Protein AF-A0A8J5CHA1-F1 (afdb_monomer_lite)

Radius of gyration: 19.69 Å; chains: 1; bounding box: 50×51×49 Å

Organism: Chionoecetes opilio (NCBI:txid41210)

Secondary structure (DSSP, 8-state):
-HHHHHHHT-S--EEEE--GGG-EEEEHHHHHHHHHHHHHHHHHHHHHHH-BTTBPPPTT--HHHHHHHHTT-TTHHHHHHHHTT--SS--HHHHHHHHHHHHHHH-TT-----HHHHHHHHHHSTT--GGGSPPPHHHHHHHHHHHIIIIIIIITTTTSSS--PPPGGGGT---SSS----HHHHHTTTTSS--S---SHHHHHHHHHHHHHHHHHHHHHHHHHHH---TTSHHHHHHHHHHHHHHHTT-

Structure (mmCIF, N/CA/C/O backbone):
data_AF-A0A8J5CHA1-F1
#
_entry.id   AF-A0A8J5CHA1-F1
#
loop_
_atom_site.group_PDB
_atom_site.id
_atom_site.type_symbol
_atom_site.label_atom_id
_atom_site.label_alt_id
_atom_site.label_comp_id
_atom_site.label_asym_id
_atom_site.label_entity_id
_atom_site.label_seq_id
_atom_site.pdbx_PDB_ins_code
_atom_site.Cartn_x
_atom_site.Cartn_y
_atom_site.Cartn_z
_atom_site.occupancy
_atom_site.B_iso_or_equiv
_atom_site.auth_seq_id
_atom_site.auth_comp_id
_atom_site.auth_asym_id
_atom_site.auth_atom_id
_atom_site.pdbx_PDB_model_num
ATOM 1 N N . MET A 1 1 ? 10.593 -8.222 -7.071 1.00 45.69 1 MET A N 1
ATOM 2 C CA . MET A 1 1 ? 12.051 -8.513 -7.177 1.00 45.69 1 MET A CA 1
ATOM 3 C C . MET A 1 1 ? 12.436 -9.802 -7.918 1.00 45.69 1 MET A C 1
ATOM 5 O O . MET A 1 1 ? 13.246 -9.685 -8.826 1.00 45.69 1 MET A O 1
ATOM 9 N N . LYS A 1 2 ? 11.861 -10.994 -7.657 1.00 36.72 2 LYS A N 1
ATOM 10 C CA . LYS A 1 2 ? 12.134 -12.208 -8.482 1.00 36.72 2 LYS A CA 1
ATOM 11 C C . LYS A 1 2 ? 11.896 -12.007 -9.988 1.00 36.72 2 LYS A C 1
ATOM 13 O O . LYS A 1 2 ? 12.635 -12.521 -10.822 1.00 36.72 2 LYS A O 1
ATOM 18 N N . ILE A 1 3 ? 10.885 -11.212 -10.339 1.00 50.38 3 ILE A N 1
ATOM 19 C CA . ILE A 1 3 ? 10.589 -10.836 -11.729 1.00 50.38 3 ILE A CA 1
ATOM 20 C C . ILE A 1 3 ? 11.705 -9.960 -12.318 1.00 50.38 3 ILE A C 1
ATOM 22 O O . ILE A 1 3 ? 12.073 -10.148 -13.473 1.00 50.38 3 ILE A O 1
ATOM 26 N N . ALA A 1 4 ? 12.278 -9.046 -11.528 1.00 48.34 4 ALA A N 1
ATOM 27 C CA . ALA A 1 4 ? 13.373 -8.182 -11.963 1.00 48.34 4 ALA A CA 1
ATOM 28 C C . ALA A 1 4 ? 14.674 -8.980 -12.138 1.00 48.34 4 ALA A C 1
ATOM 30 O O . ALA A 1 4 ? 15.281 -8.905 -13.200 1.00 48.34 4 ALA A O 1
ATOM 31 N N . THR A 1 5 ? 15.053 -9.830 -11.176 1.00 51.03 5 THR A N 1
ATOM 32 C CA . THR A 1 5 ? 16.250 -10.685 -11.295 1.00 51.03 5 THR A CA 1
ATOM 33 C C . THR A 1 5 ? 16.139 -11.691 -12.442 1.00 51.03 5 THR A C 1
ATOM 35 O O . THR A 1 5 ? 17.106 -11.888 -13.171 1.00 51.03 5 THR A O 1
ATOM 38 N N . THR A 1 6 ? 14.952 -12.254 -12.691 1.00 57.78 6 THR A N 1
ATOM 39 C CA . THR A 1 6 ? 14.722 -13.162 -13.832 1.00 57.78 6 THR A CA 1
ATOM 40 C C . THR A 1 6 ? 14.775 -12.428 -15.174 1.00 57.78 6 THR A C 1
ATOM 42 O O . THR A 1 6 ? 15.403 -12.915 -16.113 1.00 57.78 6 THR A O 1
ATOM 45 N N . LYS A 1 7 ? 14.161 -11.239 -15.279 1.00 62.31 7 LYS A N 1
ATOM 46 C CA . LYS A 1 7 ? 14.204 -10.419 -16.504 1.00 62.31 7 LYS A CA 1
ATOM 47 C C . LYS A 1 7 ? 15.612 -9.901 -16.805 1.00 62.31 7 LYS A C 1
ATOM 49 O O . LYS A 1 7 ? 16.004 -9.874 -17.968 1.00 62.31 7 LYS A O 1
ATOM 54 N N . LEU A 1 8 ? 16.372 -9.540 -15.772 1.00 65.81 8 LEU A N 1
ATOM 55 C CA . LEU A 1 8 ? 17.734 -9.012 -15.885 1.00 65.81 8 LEU A CA 1
ATOM 56 C C . LEU A 1 8 ? 18.817 -10.108 -15.892 1.00 65.81 8 LEU A C 1
ATOM 58 O O . LEU A 1 8 ? 19.982 -9.801 -16.122 1.00 65.81 8 LEU A O 1
ATOM 62 N N . LYS A 1 9 ? 18.446 -11.383 -15.686 1.00 71.38 9 LYS A N 1
ATOM 63 C CA . LYS A 1 9 ? 19.355 -12.545 -15.585 1.00 71.38 9 LYS A CA 1
ATOM 64 C C . LYS A 1 9 ? 20.420 -12.403 -14.486 1.00 71.38 9 LYS A C 1
ATOM 66 O O . LYS A 1 9 ? 21.570 -12.792 -14.675 1.00 71.38 9 LYS A O 1
ATOM 71 N N . ILE A 1 10 ? 20.030 -11.863 -13.336 1.00 75.31 10 ILE A N 1
ATOM 72 C CA . ILE A 1 10 ? 20.913 -11.638 -12.185 1.00 75.31 10 ILE A CA 1
ATOM 73 C C . ILE A 1 10 ? 20.638 -12.716 -11.128 1.00 75.31 10 ILE A C 1
ATOM 75 O O . ILE A 1 10 ? 19.478 -13.004 -10.838 1.00 75.31 10 ILE A O 1
ATOM 79 N N . GLN A 1 11 ? 21.690 -13.319 -10.564 1.00 80.69 11 GLN A N 1
ATOM 80 C CA . GLN A 1 11 ? 21.569 -14.358 -9.526 1.00 80.69 11 GLN A CA 1
ATOM 81 C C . GLN A 1 11 ? 21.376 -13.760 -8.128 1.00 80.69 11 GLN A C 1
ATOM 83 O O . GLN A 1 11 ? 20.519 -14.220 -7.378 1.00 80.69 11 GLN A O 1
ATOM 88 N N . GLU A 1 12 ? 22.113 -12.694 -7.816 1.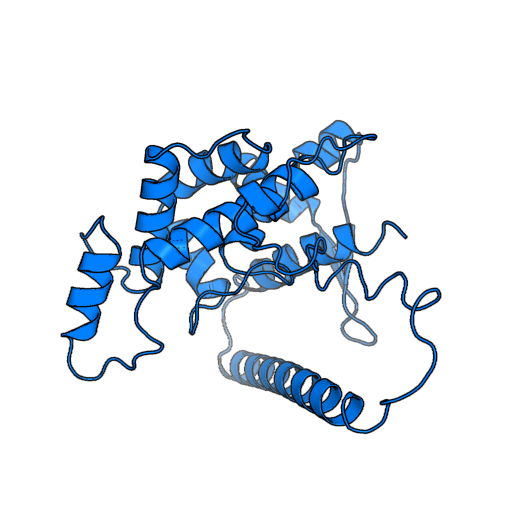00 86.00 12 GLU A N 1
ATOM 89 C CA . GLU A 1 12 ? 22.081 -12.022 -6.520 1.00 86.00 12 GLU A CA 1
ATOM 90 C C . GLU A 1 12 ? 21.942 -10.513 -6.705 1.00 86.00 12 GLU A C 1
ATOM 92 O O . GLU A 1 12 ? 22.610 -9.908 -7.543 1.00 86.00 12 GLU A O 1
ATOM 97 N N . LEU A 1 13 ? 21.071 -9.902 -5.907 1.00 83.94 13 LEU A N 1
ATOM 98 C CA . LEU A 1 13 ? 20.894 -8.456 -5.850 1.00 83.94 13 LEU A CA 1
ATOM 99 C C . LEU A 1 13 ? 21.185 -7.986 -4.430 1.00 83.94 13 LEU A C 1
ATOM 101 O O . LEU A 1 13 ? 20.508 -8.415 -3.490 1.00 83.94 13 LEU A O 1
ATOM 105 N N . TRP A 1 14 ? 22.177 -7.113 -4.307 1.00 86.94 14 TRP A N 1
ATOM 106 C CA . TRP A 1 14 ? 22.621 -6.518 -3.055 1.00 86.94 14 TRP A CA 1
ATOM 107 C C . TRP A 1 14 ? 22.410 -5.007 -3.120 1.00 86.94 14 TRP A C 1
ATOM 109 O O . TRP A 1 14 ? 22.770 -4.379 -4.115 1.00 86.94 14 TRP A O 1
ATOM 119 N N . VAL A 1 15 ? 21.832 -4.430 -2.071 1.00 85.56 15 VAL A N 1
ATOM 120 C CA . VAL A 1 15 ? 21.586 -2.986 -1.967 1.00 85.56 15 VAL A CA 1
ATOM 121 C C . VAL A 1 15 ? 22.458 -2.425 -0.855 1.00 85.56 15 VAL A C 1
ATOM 123 O O . VA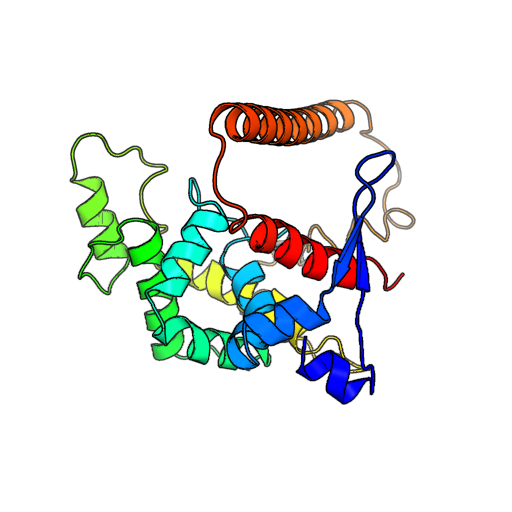L A 1 15 ? 22.404 -2.908 0.272 1.00 85.56 15 VAL A O 1
ATOM 126 N N . ALA A 1 16 ? 23.295 -1.446 -1.185 1.00 88.94 16 ALA A N 1
ATOM 127 C CA . ALA A 1 16 ? 24.083 -0.707 -0.205 1.00 88.94 16 ALA A CA 1
ATOM 128 C C . ALA A 1 16 ? 23.191 0.323 0.498 1.00 88.94 16 ALA A C 1
ATOM 130 O O . ALA A 1 16 ? 22.546 1.116 -0.186 1.00 88.94 16 ALA A O 1
ATOM 131 N N . PHE A 1 17 ? 23.174 0.314 1.829 1.00 84.88 17 PHE A N 1
ATOM 132 C CA . PHE A 1 17 ? 22.294 1.145 2.650 1.00 84.88 17 PHE A CA 1
ATOM 133 C C . PHE A 1 17 ? 23.010 1.672 3.896 1.00 84.88 17 PHE A C 1
ATOM 135 O O . PHE A 1 17 ? 23.888 0.994 4.431 1.00 84.88 17 PHE A O 1
ATOM 142 N N . GLY A 1 18 ? 22.590 2.844 4.376 1.00 86.25 18 GLY A N 1
ATOM 143 C CA . GLY A 1 18 ? 23.195 3.540 5.510 1.00 86.25 18 GLY A CA 1
ATOM 144 C C . GLY A 1 18 ? 24.485 4.277 5.142 1.00 86.25 18 GLY A C 1
ATOM 145 O O . GLY A 1 18 ? 24.995 4.170 4.024 1.00 86.25 18 GLY A O 1
ATOM 146 N N . THR A 1 19 ? 25.028 5.019 6.101 1.00 88.38 19 THR A N 1
ATOM 147 C CA . THR A 1 19 ? 26.275 5.785 5.969 1.00 88.38 19 THR A CA 1
ATOM 148 C C . THR A 1 19 ? 27.198 5.513 7.163 1.00 88.38 19 THR A C 1
ATOM 150 O O . THR A 1 19 ? 26.796 4.923 8.169 1.00 88.38 19 THR A O 1
ATOM 153 N N . GLY A 1 20 ? 28.480 5.874 7.038 1.00 91.94 20 GLY A N 1
ATOM 154 C CA . GLY A 1 20 ? 29.445 5.780 8.137 1.00 91.94 20 GLY A CA 1
ATOM 155 C C . GLY A 1 20 ? 29.541 4.382 8.762 1.00 91.94 20 GLY A C 1
ATOM 156 O O . GLY A 1 20 ? 29.822 3.401 8.072 1.00 91.94 20 GLY A O 1
ATOM 157 N N . GLN A 1 21 ? 29.325 4.301 10.078 1.00 88.50 21 GLN A N 1
ATOM 158 C CA . GLN A 1 21 ? 29.392 3.045 10.838 1.00 88.50 21 GLN A CA 1
ATOM 159 C C . GLN A 1 21 ? 28.161 2.143 10.650 1.00 88.50 21 GLN A C 1
ATOM 161 O O . GLN A 1 21 ? 28.248 0.944 10.906 1.00 88.50 21 GLN A O 1
ATOM 166 N N . HIS A 1 22 ? 27.048 2.689 10.153 1.00 87.31 22 HIS A N 1
ATOM 167 C CA . HIS A 1 22 ? 25.793 1.961 9.939 1.00 87.31 22 HIS A CA 1
ATOM 168 C C . HIS A 1 22 ? 25.650 1.440 8.498 1.00 87.31 22 HIS A C 1
ATOM 170 O O . HIS A 1 22 ? 24.641 0.820 8.152 1.00 87.31 22 HIS A O 1
ATOM 176 N N . PHE A 1 23 ? 26.670 1.644 7.653 1.00 90.81 23 PHE A N 1
ATOM 177 C CA . PHE A 1 23 ? 26.695 1.137 6.285 1.00 90.81 23 PHE A CA 1
ATOM 178 C C . PHE A 1 23 ? 26.627 -0.397 6.249 1.00 90.81 23 PHE A C 1
ATOM 180 O O . PHE A 1 23 ? 27.466 -1.099 6.822 1.00 90.81 23 PHE A O 1
ATOM 187 N N . ARG A 1 24 ? 25.654 -0.936 5.512 1.00 91.06 24 ARG A N 1
ATOM 188 C CA . ARG A 1 24 ? 25.434 -2.377 5.350 1.00 91.06 24 ARG A CA 1
ATOM 189 C C . ARG A 1 24 ? 24.923 -2.727 3.956 1.00 91.06 24 ARG A C 1
ATOM 191 O O . ARG A 1 24 ? 24.285 -1.922 3.284 1.00 91.06 24 ARG A O 1
ATOM 198 N N . TYR A 1 25 ? 25.164 -3.969 3.541 1.00 89.75 25 TYR A N 1
ATOM 199 C CA . TYR A 1 25 ? 24.562 -4.536 2.335 1.00 89.75 25 TYR A CA 1
ATOM 200 C C . TYR A 1 25 ? 23.332 -5.365 2.689 1.00 89.75 25 TYR A C 1
ATOM 202 O O . TYR A 1 25 ? 23.384 -6.246 3.546 1.00 89.75 25 TYR A O 1
ATOM 210 N N . ILE A 1 26 ? 22.237 -5.110 1.984 1.00 88.38 26 ILE A N 1
ATOM 211 C CA . ILE A 1 26 ? 20.976 -5.829 2.119 1.00 88.38 26 ILE A CA 1
ATOM 212 C C . ILE A 1 26 ? 20.841 -6.831 0.963 1.00 88.38 26 ILE A C 1
ATOM 214 O O . ILE A 1 26 ? 20.844 -6.413 -0.202 1.00 88.38 26 ILE A O 1
ATOM 218 N N . PRO A 1 27 ? 20.666 -8.136 1.241 1.00 89.19 27 PRO A N 1
ATOM 219 C CA . PRO A 1 27 ? 20.424 -9.152 0.221 1.00 89.19 27 PRO A CA 1
ATOM 220 C C . PRO A 1 27 ? 18.967 -9.106 -0.256 1.00 89.19 27 PRO A C 1
ATOM 222 O O . PRO A 1 27 ? 18.113 -9.898 0.142 1.00 89.19 27 PRO A O 1
ATOM 225 N N . ALA A 1 28 ? 18.661 -8.184 -1.163 1.00 85.19 28 ALA A N 1
ATOM 226 C CA . ALA A 1 28 ? 17.312 -8.000 -1.693 1.00 85.19 28 ALA A CA 1
ATOM 227 C C . ALA A 1 28 ? 16.757 -9.278 -2.373 1.00 85.19 28 ALA A C 1
ATOM 229 O O . ALA A 1 28 ? 15.555 -9.554 -2.353 1.00 85.19 28 ALA A O 1
ATOM 230 N N . HIS A 1 29 ? 17.648 -10.105 -2.929 1.00 84.19 29 HIS A N 1
ATOM 231 C CA . HIS A 1 29 ? 17.323 -11.414 -3.499 1.00 84.19 29 HIS A CA 1
ATOM 232 C C . HIS A 1 29 ? 16.868 -12.451 -2.452 1.00 84.19 29 HIS A C 1
ATOM 234 O O . HIS A 1 29 ? 15.933 -13.203 -2.735 1.00 84.19 29 HIS A O 1
ATOM 240 N N . GLU A 1 30 ? 17.458 -12.472 -1.252 1.00 87.94 30 GLU A N 1
ATOM 241 C CA . GLU A 1 30 ? 17.028 -13.351 -0.153 1.00 87.94 30 GLU A CA 1
ATOM 242 C C . GLU A 1 30 ? 15.668 -12.919 0.395 1.00 87.94 30 GLU A C 1
ATOM 244 O O . GLU A 1 30 ? 14.776 -13.752 0.559 1.00 87.94 30 GLU A O 1
ATOM 249 N N . ILE A 1 31 ? 15.461 -11.611 0.573 1.00 86.56 31 ILE A N 1
ATOM 250 C CA . ILE A 1 31 ? 14.170 -11.051 1.000 1.00 86.56 31 ILE A CA 1
ATOM 251 C C . ILE A 1 31 ? 13.069 -11.442 0.006 1.00 86.56 31 ILE A C 1
ATOM 253 O O . ILE A 1 31 ? 12.013 -11.948 0.387 1.00 86.56 31 ILE A O 1
ATOM 257 N N . ALA A 1 32 ? 13.330 -11.287 -1.293 1.00 85.06 32 ALA A N 1
ATOM 258 C CA . ALA A 1 32 ? 12.385 -11.682 -2.333 1.00 85.06 32 ALA A CA 1
ATOM 259 C C . ALA A 1 32 ? 12.136 -13.202 -2.380 1.00 85.06 32 ALA A C 1
ATOM 261 O O . ALA A 1 32 ? 11.064 -13.660 -2.792 1.00 85.06 32 ALA A O 1
ATOM 262 N N . ALA A 1 33 ? 13.130 -14.009 -2.003 1.00 86.94 33 ALA A N 1
ATOM 263 C CA . ALA A 1 33 ? 12.970 -15.451 -1.882 1.00 86.94 33 ALA A CA 1
ATOM 264 C C . ALA A 1 33 ? 12.072 -15.812 -0.697 1.00 86.94 33 ALA A C 1
ATOM 266 O O . ALA A 1 33 ? 11.145 -16.600 -0.893 1.00 86.94 33 ALA A O 1
ATOM 267 N N . PHE A 1 34 ? 12.300 -15.187 0.460 1.00 89.12 34 PHE A N 1
ATOM 268 C CA . PHE A 1 34 ? 11.526 -15.362 1.688 1.00 89.12 34 PHE A CA 1
ATOM 269 C C . PHE A 1 34 ? 10.057 -14.963 1.516 1.00 89.12 34 PHE A C 1
ATOM 271 O O . PHE A 1 34 ? 9.163 -15.728 1.862 1.00 89.12 34 PHE A O 1
ATOM 278 N N . LEU A 1 35 ? 9.793 -13.803 0.909 1.00 87.81 35 LEU A N 1
ATOM 279 C CA . LEU A 1 35 ? 8.426 -13.325 0.684 1.00 87.81 35 LEU A CA 1
ATOM 280 C C . LEU A 1 35 ? 7.643 -14.115 -0.365 1.00 87.81 35 LEU A C 1
ATOM 282 O O . LEU A 1 35 ? 6.415 -14.044 -0.412 1.00 87.81 35 LEU A O 1
ATOM 286 N N . GLY A 1 36 ? 8.344 -14.821 -1.247 1.00 90.19 36 GLY A N 1
ATOM 287 C CA . GLY A 1 36 ? 7.729 -15.460 -2.399 1.00 90.19 36 GLY A CA 1
ATOM 288 C C . GLY A 1 36 ? 7.385 -14.476 -3.529 1.00 90.19 36 GLY A C 1
ATOM 289 O O . GLY A 1 36 ? 7.528 -13.257 -3.389 1.00 90.19 36 GLY A O 1
ATOM 290 N N . PRO A 1 37 ? 6.991 -15.005 -4.700 1.00 88.44 37 PRO A N 1
ATOM 291 C CA . PRO A 1 37 ? 6.829 -14.219 -5.922 1.00 88.44 37 PRO A CA 1
ATOM 292 C C . PRO A 1 37 ? 5.722 -13.163 -5.817 1.00 88.44 37 PRO A C 1
ATOM 294 O O . PRO A 1 37 ? 5.969 -12.013 -6.175 1.00 88.44 37 PRO A O 1
ATOM 297 N N . ASP A 1 38 ? 4.561 -13.527 -5.272 1.00 92.62 38 ASP A N 1
ATOM 298 C CA . ASP A 1 38 ? 3.370 -12.674 -5.290 1.00 92.62 38 ASP A CA 1
ATOM 299 C C . ASP A 1 38 ? 3.519 -11.475 -4.353 1.00 92.62 38 ASP A C 1
ATOM 301 O O . ASP A 1 38 ? 3.393 -10.333 -4.790 1.00 92.62 38 ASP A O 1
ATOM 305 N N . LYS A 1 39 ? 3.905 -11.695 -3.087 1.00 91.12 39 LYS A N 1
ATOM 306 C CA . LYS A 1 39 ? 4.179 -10.582 -2.161 1.00 91.12 39 LYS A CA 1
ATOM 307 C C . LYS A 1 39 ? 5.328 -9.709 -2.659 1.00 91.12 39 LYS A C 1
ATOM 309 O O . LYS A 1 39 ? 5.213 -8.489 -2.641 1.00 91.12 39 LYS A O 1
ATOM 314 N N . SER A 1 40 ? 6.390 -10.310 -3.205 1.00 90.62 40 SER A N 1
ATOM 315 C CA . SER A 1 40 ? 7.505 -9.559 -3.807 1.00 90.62 40 SER A CA 1
ATOM 316 C C . SER A 1 40 ? 7.112 -8.707 -5.016 1.00 90.62 40 SER A C 1
ATOM 318 O O . SER A 1 40 ? 7.866 -7.802 -5.382 1.00 90.62 40 SER A O 1
ATOM 320 N N . GLN A 1 41 ? 6.027 -9.054 -5.709 1.00 89.00 41 GLN A N 1
ATOM 321 C CA . GLN A 1 41 ? 5.468 -8.270 -6.807 1.00 89.00 41 GLN A CA 1
ATOM 322 C C . GLN A 1 41 ? 4.483 -7.214 -6.292 1.00 89.00 41 GLN A C 1
ATOM 324 O O . GLN A 1 41 ? 4.471 -6.107 -6.813 1.00 89.00 41 GLN A O 1
ATOM 329 N N . ALA A 1 42 ? 3.697 -7.537 -5.267 1.00 93.94 42 ALA A N 1
ATOM 330 C CA . ALA A 1 42 ? 2.728 -6.634 -4.654 1.00 93.94 42 ALA A CA 1
ATOM 331 C C . ALA A 1 42 ? 3.370 -5.503 -3.834 1.00 93.94 42 ALA A C 1
ATOM 333 O O . ALA A 1 42 ? 2.740 -4.466 -3.658 1.00 93.94 42 ALA A O 1
ATOM 334 N N . LEU A 1 43 ? 4.601 -5.679 -3.338 1.00 92.19 43 LEU A N 1
ATOM 335 C CA . LEU A 1 43 ? 5.283 -4.727 -2.450 1.00 92.19 43 LEU A CA 1
ATOM 336 C C . LEU A 1 43 ? 5.276 -3.258 -2.924 1.00 92.19 43 LEU A C 1
ATOM 338 O O . LEU A 1 43 ? 4.914 -2.407 -2.116 1.00 92.19 43 LEU A O 1
ATOM 342 N N . PRO A 1 44 ? 5.614 -2.917 -4.185 1.00 90.94 44 PRO A N 1
ATOM 343 C CA . PRO A 1 44 ? 5.563 -1.526 -4.642 1.00 90.94 44 PRO A CA 1
ATOM 344 C C . PRO A 1 44 ? 4.144 -0.950 -4.588 1.00 90.94 44 PRO A C 1
ATOM 346 O O . PRO A 1 44 ? 3.938 0.173 -4.142 1.00 90.94 44 PRO A O 1
ATOM 349 N N . MET A 1 45 ? 3.142 -1.745 -4.973 1.00 95.12 45 MET A N 1
ATOM 350 C CA . MET A 1 45 ? 1.739 -1.339 -4.899 1.00 95.12 45 MET A CA 1
ATOM 351 C C . MET A 1 45 ? 1.276 -1.173 -3.442 1.00 95.12 45 MET A C 1
ATOM 353 O O . MET A 1 45 ? 0.579 -0.216 -3.117 1.00 95.12 45 MET A O 1
ATOM 357 N N . PHE A 1 46 ? 1.704 -2.066 -2.546 1.00 95.88 46 PHE A N 1
ATOM 358 C CA . PHE A 1 46 ? 1.464 -1.959 -1.105 1.00 95.88 46 PHE A CA 1
ATOM 359 C C . PHE A 1 46 ? 2.075 -0.682 -0.518 1.00 95.88 46 PHE A C 1
ATOM 361 O O . PHE A 1 46 ? 1.415 0.026 0.244 1.00 95.88 46 PHE A O 1
ATOM 368 N N . HIS A 1 47 ? 3.319 -0.371 -0.891 1.00 93.19 47 HIS A N 1
ATOM 369 C CA . HIS A 1 47 ? 4.007 0.836 -0.451 1.00 93.19 47 HIS A CA 1
ATOM 370 C C . HIS A 1 47 ? 3.266 2.093 -0.913 1.00 93.19 47 HIS A C 1
ATOM 372 O O . HIS A 1 47 ? 2.931 2.925 -0.076 1.00 93.19 47 HIS A O 1
ATOM 378 N N . ALA A 1 48 ? 2.916 2.184 -2.200 1.00 94.12 48 ALA A N 1
ATOM 379 C CA . ALA A 1 48 ? 2.148 3.310 -2.727 1.00 94.12 48 ALA A CA 1
ATOM 380 C C . ALA A 1 48 ? 0.781 3.457 -2.040 1.00 94.12 48 ALA A C 1
ATOM 382 O O . ALA A 1 48 ? 0.330 4.566 -1.786 1.00 94.12 48 ALA A O 1
ATOM 383 N N . TYR A 1 49 ? 0.111 2.347 -1.720 1.00 96.69 49 TYR A N 1
ATOM 384 C CA . TYR A 1 49 ? -1.212 2.385 -1.099 1.00 96.69 49 TYR A CA 1
ATOM 385 C C . TYR A 1 49 ? -1.196 2.810 0.372 1.00 96.69 49 TYR A C 1
ATOM 387 O O . TYR A 1 49 ? -2.070 3.558 0.811 1.00 96.69 49 TYR A O 1
ATOM 395 N N . THR A 1 50 ? -0.212 2.329 1.133 1.00 95.19 50 THR A N 1
ATOM 396 C CA . THR A 1 50 ? -0.081 2.608 2.574 1.00 95.19 50 THR A CA 1
ATOM 397 C C . THR A 1 50 ? 0.591 3.944 2.877 1.00 95.19 50 THR A C 1
ATOM 399 O O . THR A 1 50 ? 0.481 4.431 4.001 1.00 95.19 50 THR A O 1
ATOM 402 N N . GLY A 1 51 ? 1.251 4.535 1.882 1.00 89.06 51 GLY A N 1
ATOM 403 C CA . GLY A 1 51 ? 1.842 5.863 1.934 1.00 89.06 51 GLY A CA 1
ATOM 404 C C . GLY A 1 51 ? 3.251 5.884 1.343 1.00 89.06 51 GLY A C 1
ATOM 405 O O . GLY A 1 51 ? 4.098 5.056 1.707 1.00 89.06 51 GLY A O 1
ATOM 406 N N . CYS A 1 52 ? 3.495 6.849 0.465 1.00 87.06 52 CYS A N 1
ATOM 407 C CA . CYS A 1 52 ? 4.792 7.217 -0.106 1.00 87.06 52 CYS A CA 1
ATOM 408 C C . CYS A 1 52 ? 4.790 8.719 -0.432 1.00 87.06 52 CYS A C 1
ATOM 410 O O . CYS A 1 52 ? 3.770 9.382 -0.275 1.00 87.06 52 CYS A O 1
ATOM 412 N N . ASP A 1 53 ? 5.875 9.248 -0.981 1.00 84.56 53 ASP A N 1
ATOM 413 C CA . ASP A 1 53 ? 6.048 10.693 -1.217 1.00 84.56 53 ASP A CA 1
ATOM 414 C C . ASP A 1 53 ? 4.954 11.311 -2.109 1.00 84.56 53 ASP A C 1
ATOM 416 O O . ASP A 1 53 ? 4.685 12.507 -2.075 1.00 84.56 53 ASP A O 1
ATOM 420 N N . THR A 1 54 ? 4.287 10.491 -2.929 1.00 81.19 54 THR A N 1
ATOM 421 C CA . THR A 1 54 ? 3.218 10.938 -3.843 1.00 81.19 54 THR A CA 1
ATOM 422 C C . THR A 1 54 ? 1.808 10.572 -3.380 1.00 81.19 54 THR A C 1
ATOM 424 O O . THR A 1 54 ? 0.823 11.006 -3.987 1.00 81.19 54 THR A O 1
ATOM 427 N N . VAL A 1 55 ? 1.680 9.769 -2.322 1.00 87.94 55 VAL A N 1
ATOM 428 C CA . VAL A 1 55 ? 0.402 9.266 -1.811 1.00 87.94 55 VAL A CA 1
ATOM 429 C C . VAL A 1 55 ? 0.411 9.340 -0.294 1.00 87.94 55 VAL A C 1
ATOM 431 O O . VAL A 1 55 ? 1.202 8.668 0.354 1.00 87.94 55 VAL A O 1
ATOM 434 N N . SER A 1 56 ? -0.518 10.106 0.275 1.00 87.56 56 SER A N 1
ATOM 435 C CA . SER A 1 56 ? -0.631 10.286 1.724 1.00 87.56 56 SER A CA 1
ATOM 436 C C . SER A 1 56 ? -0.640 8.962 2.493 1.00 87.56 56 SER A C 1
ATOM 438 O O . SER A 1 56 ? -1.265 7.983 2.072 1.00 87.56 56 SER A O 1
ATOM 440 N N . SER A 1 57 ? 0.009 8.961 3.653 1.00 90.50 57 SER A N 1
ATOM 441 C CA . SER A 1 57 ? -0.072 7.873 4.620 1.00 90.50 57 SER A CA 1
ATOM 442 C C . SER A 1 57 ? -1.444 7.829 5.302 1.00 90.50 57 SER A C 1
ATOM 444 O O . SER A 1 57 ? -2.194 8.810 5.352 1.00 90.50 57 SER A O 1
ATOM 446 N N . PHE A 1 58 ? -1.803 6.661 5.838 1.00 92.56 58 PHE A N 1
ATOM 447 C CA . PHE A 1 58 ? -2.963 6.549 6.719 1.00 92.56 58 PHE A CA 1
ATOM 448 C C . PHE A 1 58 ? -2.603 7.104 8.100 1.00 92.56 58 PHE A C 1
ATOM 450 O O . PHE A 1 58 ? -1.732 6.567 8.781 1.00 92.56 58 PHE A O 1
ATOM 457 N N . ASN A 1 59 ? -3.297 8.160 8.530 1.00 89.12 59 ASN A N 1
ATOM 458 C CA . ASN A 1 59 ? -2.985 8.840 9.787 1.00 89.12 59 ASN A CA 1
ATOM 459 C C . ASN A 1 59 ? -2.977 7.868 10.984 1.00 89.12 59 ASN A C 1
ATOM 461 O O . ASN A 1 59 ? -3.901 7.057 11.119 1.00 89.12 59 ASN A O 1
ATOM 465 N N . THR A 1 60 ? -1.968 7.963 11.857 1.00 88.81 60 THR A N 1
ATOM 466 C CA . THR A 1 60 ? -1.699 7.072 13.012 1.00 88.81 60 THR A CA 1
ATOM 467 C C . THR A 1 60 ? -1.442 5.595 12.666 1.00 88.81 60 THR A C 1
ATOM 469 O O . THR A 1 60 ? -1.481 4.727 13.544 1.00 88.81 60 THR A O 1
ATOM 472 N N . ARG A 1 61 ? -1.221 5.261 11.386 1.00 91.12 61 ARG A N 1
ATOM 473 C CA . ARG A 1 61 ? -1.006 3.886 10.906 1.00 91.12 61 ARG A CA 1
ATOM 474 C C . ARG A 1 61 ? 0.315 3.777 10.148 1.00 91.12 61 ARG A C 1
ATOM 476 O O . ARG A 1 61 ? 0.371 3.973 8.939 1.00 91.12 61 ARG A O 1
ATOM 483 N N . GLY A 1 62 ? 1.361 3.376 10.866 1.00 88.06 62 GLY A N 1
ATOM 484 C CA . GLY A 1 62 ? 2.672 3.098 10.279 1.00 88.06 62 GLY A CA 1
ATOM 485 C C . GLY A 1 62 ? 2.713 1.832 9.411 1.00 88.06 62 GLY A C 1
ATOM 486 O O . GLY A 1 62 ? 1.829 0.963 9.469 1.00 88.06 62 GLY A O 1
ATOM 487 N N . LYS A 1 63 ? 3.794 1.685 8.633 1.00 89.31 63 LYS A N 1
ATOM 488 C CA . LYS A 1 63 ? 3.987 0.562 7.695 1.00 89.31 63 LYS A CA 1
ATOM 489 C C . LYS A 1 63 ? 4.020 -0.794 8.404 1.00 89.31 63 LYS A C 1
ATOM 491 O O . LYS A 1 63 ? 3.462 -1.756 7.881 1.00 89.31 63 LYS A O 1
ATOM 496 N N . LYS A 1 64 ? 4.576 -0.857 9.619 1.00 89.19 64 LYS A N 1
ATOM 497 C CA . LYS A 1 64 ? 4.565 -2.048 10.489 1.00 89.19 64 LYS A CA 1
ATOM 498 C C . LYS A 1 64 ? 3.147 -2.549 10.765 1.00 89.19 64 LYS A C 1
ATOM 500 O O . LYS A 1 64 ? 2.820 -3.694 10.459 1.00 89.19 64 LYS A O 1
ATOM 505 N N . THR A 1 65 ? 2.258 -1.657 11.205 1.00 91.50 65 THR A N 1
ATOM 506 C CA . THR A 1 65 ? 0.837 -1.981 11.432 1.00 91.50 65 THR A CA 1
ATOM 507 C C . THR A 1 65 ? 0.145 -2.437 10.142 1.00 91.50 65 THR A C 1
ATOM 509 O O . THR A 1 65 ? -0.630 -3.401 10.141 1.00 91.50 65 THR A O 1
ATOM 512 N N . ALA A 1 66 ? 0.438 -1.778 9.019 1.00 95.19 66 ALA A N 1
ATOM 513 C CA . ALA A 1 66 ? -0.108 -2.153 7.719 1.00 95.19 66 ALA A CA 1
ATOM 514 C C . ALA A 1 66 ? 0.363 -3.542 7.265 1.00 95.19 66 ALA A C 1
ATOM 516 O O . ALA A 1 66 ? -0.434 -4.338 6.764 1.00 95.19 66 ALA A O 1
ATOM 517 N N . TRP A 1 67 ? 1.634 -3.869 7.487 1.00 94.69 67 TRP A N 1
ATOM 518 C CA . TRP A 1 67 ? 2.193 -5.181 7.179 1.00 94.69 67 TRP A CA 1
ATOM 519 C C . TRP A 1 67 ? 1.598 -6.281 8.050 1.00 94.69 67 TRP A C 1
ATOM 521 O O . TRP A 1 67 ? 1.204 -7.333 7.543 1.00 94.69 67 TRP A O 1
ATOM 531 N N . ASP A 1 68 ? 1.463 -6.031 9.350 1.00 94.19 68 ASP A N 1
ATOM 532 C CA . ASP A 1 68 ? 0.818 -6.957 10.278 1.00 94.19 68 ASP A CA 1
ATOM 533 C C . ASP A 1 68 ? -0.635 -7.237 9.915 1.00 94.19 68 ASP A C 1
ATOM 535 O O . ASP A 1 68 ? -1.116 -8.356 10.120 1.00 94.19 68 ASP A O 1
ATOM 539 N N . THR A 1 69 ? -1.321 -6.240 9.358 1.00 95.94 69 THR A N 1
ATOM 540 C CA . THR A 1 69 ? -2.674 -6.380 8.816 1.00 95.94 69 THR A CA 1
ATOM 541 C C . THR A 1 69 ? -2.660 -7.220 7.539 1.00 95.94 69 THR A C 1
ATOM 543 O O . THR A 1 69 ? -3.439 -8.163 7.418 1.00 95.94 69 THR A O 1
ATOM 546 N N . TRP A 1 70 ? -1.728 -6.961 6.616 1.00 96.25 70 TRP A N 1
ATOM 547 C CA . TRP A 1 70 ? -1.591 -7.743 5.382 1.00 96.25 70 TRP A CA 1
ATOM 548 C C . TRP A 1 70 ? -1.251 -9.215 5.660 1.00 96.25 70 TRP A C 1
ATOM 550 O O . TRP A 1 70 ? -1.778 -10.101 4.994 1.00 96.25 70 TRP A O 1
ATOM 560 N N . LYS A 1 71 ? -0.441 -9.516 6.685 1.00 93.75 71 LYS A N 1
ATOM 561 C CA . LYS A 1 71 ? -0.123 -10.900 7.094 1.00 93.75 71 LYS A CA 1
ATOM 562 C C . LYS A 1 71 ? -1.350 -11.743 7.460 1.00 93.75 71 LYS A C 1
ATOM 564 O O . LYS A 1 71 ? -1.245 -12.961 7.414 1.00 93.75 71 LYS A O 1
ATOM 569 N N . VAL A 1 72 ? -2.468 -11.125 7.847 1.00 95.25 72 VAL A N 1
ATOM 570 C CA . VAL A 1 72 ? -3.701 -11.836 8.235 1.00 95.25 72 VAL A CA 1
ATOM 571 C C . VAL A 1 72 ? -4.869 -11.608 7.274 1.00 95.25 72 VAL A C 1
ATOM 573 O O . VAL A 1 72 ? -5.961 -12.115 7.518 1.00 95.25 72 VAL A O 1
ATOM 576 N N . PHE A 1 73 ? -4.661 -10.844 6.200 1.00 96.94 73 PHE A N 1
ATOM 577 C CA . PHE A 1 73 ? -5.672 -10.557 5.187 1.00 96.94 73 PHE A CA 1
ATOM 578 C C . PHE A 1 73 ? -5.138 -10.930 3.800 1.00 96.94 73 PHE A C 1
ATOM 580 O O . PHE A 1 73 ? -4.692 -10.087 3.020 1.00 96.94 73 PHE A O 1
ATOM 587 N N . ASP A 1 74 ? -5.164 -12.233 3.514 1.00 94.88 74 ASP A N 1
ATOM 588 C CA . ASP A 1 74 ? -4.526 -12.815 2.330 1.00 94.88 74 ASP A CA 1
ATOM 589 C C . ASP A 1 74 ? -5.153 -12.359 1.005 1.00 94.88 74 ASP A C 1
ATOM 591 O O . ASP A 1 74 ? -4.440 -12.271 0.002 1.00 94.88 74 ASP A O 1
ATOM 595 N N . GLU A 1 75 ? -6.443 -11.992 1.010 1.00 97.19 75 GLU A N 1
ATOM 596 C CA . GLU A 1 75 ? -7.177 -11.453 -0.150 1.00 97.19 75 GLU A CA 1
ATOM 597 C C . GLU A 1 75 ? -6.528 -10.189 -0.733 1.00 97.19 75 GLU A C 1
ATOM 599 O O . GLU A 1 75 ? -6.661 -9.913 -1.926 1.00 97.19 75 GLU A O 1
ATOM 604 N N . LEU A 1 76 ? -5.762 -9.449 0.074 1.00 97.94 76 LEU A N 1
ATOM 605 C CA . LEU A 1 76 ? -5.042 -8.268 -0.390 1.00 97.94 76 LEU A CA 1
ATOM 606 C C . LEU A 1 76 ? -3.951 -8.612 -1.411 1.00 97.94 76 LEU A C 1
ATOM 608 O O . LEU A 1 76 ? -3.716 -7.848 -2.342 1.00 97.94 76 LEU A O 1
ATOM 612 N N . THR A 1 77 ? -3.282 -9.759 -1.266 1.00 97.44 77 THR A N 1
ATOM 613 C CA . THR A 1 77 ? -2.158 -10.138 -2.137 1.00 97.44 77 THR A CA 1
ATOM 614 C C . THR A 1 77 ? -2.553 -10.208 -3.618 1.00 97.44 77 THR A C 1
ATOM 616 O O . THR A 1 77 ? -1.927 -9.503 -4.412 1.00 97.44 77 THR A O 1
ATOM 619 N N . PRO A 1 78 ? -3.576 -10.986 -4.035 1.00 97.56 78 PRO A N 1
ATOM 620 C CA . PRO A 1 78 ? -3.976 -11.038 -5.440 1.00 97.56 78 PRO A CA 1
ATOM 621 C C . PRO A 1 78 ? -4.482 -9.687 -5.963 1.00 97.56 78 PRO A C 1
ATOM 623 O O . PRO A 1 78 ? -4.194 -9.347 -7.110 1.00 97.56 78 PRO A O 1
ATOM 626 N N . ALA A 1 79 ? -5.162 -8.887 -5.132 1.00 97.94 79 ALA A N 1
ATOM 627 C CA . ALA A 1 79 ? -5.608 -7.547 -5.515 1.00 97.94 79 ALA A CA 1
ATOM 628 C C . ALA A 1 79 ? -4.423 -6.614 -5.814 1.00 97.94 79 ALA A C 1
ATOM 630 O O . ALA A 1 79 ? -4.375 -5.985 -6.871 1.00 97.94 79 ALA A O 1
ATOM 631 N N . LEU A 1 80 ? -3.417 -6.575 -4.936 1.00 97.19 80 LEU A N 1
ATOM 632 C CA . LEU A 1 80 ? -2.216 -5.765 -5.143 1.00 97.19 80 LEU A CA 1
ATOM 633 C C . LEU A 1 80 ? -1.380 -6.255 -6.327 1.00 97.19 80 LEU A C 1
ATOM 635 O O . LEU A 1 80 ? -0.873 -5.433 -7.086 1.00 97.19 80 LEU A O 1
ATOM 639 N N . VAL A 1 81 ? -1.246 -7.572 -6.521 1.00 96.00 81 VAL A N 1
ATOM 640 C CA . VAL A 1 81 ? -0.564 -8.133 -7.700 1.00 96.00 81 VAL A CA 1
ATOM 641 C C . VAL A 1 81 ? -1.268 -7.692 -8.979 1.00 96.00 81 VAL A C 1
ATOM 643 O O . VAL A 1 81 ? -0.597 -7.257 -9.914 1.00 96.00 81 VAL A O 1
ATOM 646 N N . HIS A 1 82 ? -2.599 -7.748 -9.020 1.00 95.81 82 HIS A N 1
ATOM 647 C CA . HIS A 1 82 ? -3.369 -7.294 -10.173 1.00 95.81 82 HIS A CA 1
ATOM 648 C C . HIS A 1 82 ? -3.126 -5.802 -10.458 1.00 95.81 82 HIS A C 1
ATOM 650 O O . HIS A 1 82 ? -2.715 -5.440 -11.562 1.00 95.81 82 HIS A O 1
ATOM 656 N N . LEU A 1 83 ? -3.267 -4.951 -9.440 1.00 96.00 83 LEU A N 1
ATOM 657 C CA . LEU A 1 83 ? -3.072 -3.500 -9.549 1.00 96.00 83 LEU A CA 1
ATOM 658 C C . LEU A 1 83 ? -1.629 -3.101 -9.891 1.00 96.00 83 LEU A C 1
ATOM 660 O O . LEU A 1 83 ? -1.416 -2.139 -10.625 1.00 96.00 83 LEU A O 1
ATOM 664 N N . SER A 1 84 ? -0.636 -3.884 -9.451 1.00 92.88 84 SER A N 1
ATOM 665 C CA . SER A 1 84 ? 0.788 -3.655 -9.752 1.00 92.88 84 SER A CA 1
ATOM 666 C C . SER A 1 84 ? 1.126 -3.704 -11.245 1.00 92.88 84 SER A C 1
ATOM 668 O O . SER A 1 84 ? 2.238 -3.361 -11.629 1.00 92.88 84 SER A O 1
ATOM 670 N N . THR A 1 85 ? 0.201 -4.146 -12.100 1.00 88.38 85 THR A N 1
ATOM 671 C CA . THR A 1 85 ? 0.415 -4.226 -13.551 1.00 88.38 85 THR A CA 1
ATOM 672 C C . THR A 1 85 ? -0.034 -2.978 -14.319 1.00 88.38 85 THR A C 1
ATOM 674 O O . THR A 1 85 ? 0.180 -2.914 -15.530 1.00 88.38 85 THR A O 1
ATOM 677 N N . GLY A 1 86 ? -0.598 -1.977 -13.629 1.00 83.06 86 GLY A N 1
ATOM 678 C CA . GLY A 1 86 ? -1.091 -0.734 -14.233 1.00 83.06 86 GLY A CA 1
ATOM 679 C C . GLY A 1 86 ? -2.395 -0.950 -14.998 1.00 83.06 86 GLY A C 1
ATOM 680 O O . GLY A 1 86 ? -2.423 -0.868 -16.227 1.00 83.06 86 GLY A O 1
ATOM 681 N N . THR A 1 87 ? -3.460 -1.288 -14.269 1.00 89.25 87 THR A N 1
ATOM 682 C CA . THR A 1 87 ? -4.790 -1.562 -14.829 1.00 89.25 87 THR A CA 1
ATOM 683 C C . THR A 1 87 ? -5.418 -0.288 -15.399 1.00 89.25 87 THR A C 1
ATOM 685 O O . THR A 1 87 ? -5.217 0.792 -14.863 1.00 89.25 87 THR A O 1
ATOM 688 N N . ALA A 1 88 ? -6.182 -0.385 -16.493 1.00 88.88 88 ALA A N 1
ATOM 689 C CA . ALA A 1 88 ? -6.829 0.793 -17.089 1.00 88.88 88 ALA A CA 1
ATOM 690 C C . ALA A 1 88 ? -7.932 1.377 -16.186 1.00 88.88 88 ALA A C 1
ATOM 692 O O . ALA A 1 88 ? -8.184 2.580 -16.191 1.00 88.88 88 ALA A O 1
ATOM 693 N N . ASP A 1 89 ? -8.575 0.507 -15.414 1.00 91.06 89 ASP A N 1
ATOM 694 C CA . ASP A 1 89 ? -9.630 0.817 -14.468 1.00 91.06 89 ASP A CA 1
ATOM 695 C C . ASP A 1 89 ? -9.463 -0.014 -13.187 1.00 91.06 89 ASP A C 1
ATOM 697 O O . ASP A 1 89 ? -8.725 -1.005 -13.145 1.00 91.06 89 ASP A O 1
ATOM 701 N N . ILE A 1 90 ? -10.123 0.427 -12.117 1.00 95.00 90 ILE A N 1
ATOM 702 C CA . ILE A 1 90 ? -10.159 -0.268 -10.830 1.00 95.00 90 ILE A CA 1
ATOM 703 C C . ILE A 1 90 ? -11.593 -0.751 -10.637 1.00 95.00 90 ILE A C 1
ATOM 705 O O . ILE A 1 90 ? -12.501 0.068 -10.482 1.00 95.00 90 ILE A O 1
ATOM 709 N N . SER A 1 91 ? -11.798 -2.067 -10.647 1.00 96.69 91 SER A N 1
ATOM 710 C CA . SER A 1 91 ? -13.121 -2.648 -10.422 1.00 96.69 91 SER A CA 1
ATOM 711 C C . SER A 1 91 ? -13.611 -2.416 -8.990 1.00 96.69 91 SER A C 1
ATOM 713 O O . SER A 1 91 ? -12.814 -2.319 -8.052 1.00 96.69 91 SER A O 1
ATOM 715 N N . ASP A 1 92 ? -14.933 -2.403 -8.803 1.00 96.62 92 ASP A N 1
ATOM 716 C CA . ASP A 1 92 ? -15.543 -2.278 -7.474 1.00 96.62 92 ASP A CA 1
ATOM 717 C C . ASP A 1 92 ? -15.104 -3.404 -6.520 1.00 96.62 92 ASP A C 1
ATOM 719 O O . ASP A 1 92 ? -14.944 -3.161 -5.326 1.00 96.62 92 ASP A O 1
ATOM 723 N N . ASP A 1 93 ? -14.825 -4.606 -7.038 1.00 97.38 93 ASP A N 1
ATOM 724 C CA . ASP A 1 93 ? -14.310 -5.729 -6.243 1.00 97.38 93 ASP A CA 1
ATOM 725 C C . ASP A 1 93 ? -12.911 -5.434 -5.673 1.00 97.38 93 ASP A C 1
ATOM 727 O O . ASP A 1 93 ? -12.637 -5.710 -4.505 1.00 97.38 93 ASP A O 1
ATOM 731 N N . LEU A 1 94 ? -12.021 -4.826 -6.468 1.00 97.56 94 LEU A N 1
ATOM 732 C CA . LEU A 1 94 ? -10.685 -4.425 -6.008 1.00 97.56 94 LEU A CA 1
ATOM 733 C C . LEU A 1 94 ? -10.771 -3.290 -4.989 1.00 97.56 94 LEU A C 1
ATOM 735 O O . LEU A 1 94 ? -10.057 -3.311 -3.984 1.00 97.56 94 LEU A O 1
ATOM 739 N N . VAL A 1 95 ? -11.669 -2.324 -5.220 1.00 97.81 95 VAL A N 1
ATOM 740 C CA . VAL A 1 95 ? -11.953 -1.265 -4.244 1.00 97.81 95 VAL A CA 1
ATOM 741 C C . VAL A 1 95 ? -12.453 -1.876 -2.939 1.00 97.81 95 VAL A C 1
ATOM 743 O O . VAL A 1 95 ? -11.955 -1.492 -1.888 1.00 97.81 95 VAL A O 1
ATOM 746 N N . ALA A 1 96 ? -13.357 -2.857 -2.984 1.00 98.19 96 ALA A N 1
ATOM 747 C CA . ALA A 1 96 ? -13.896 -3.510 -1.793 1.00 98.19 96 ALA A CA 1
ATOM 748 C C . ALA A 1 96 ? -12.818 -4.252 -0.982 1.00 98.19 96 ALA A C 1
ATOM 750 O O . ALA A 1 96 ? -12.823 -4.183 0.247 1.00 98.19 96 ALA A O 1
ATOM 751 N N . VAL A 1 97 ? -11.858 -4.913 -1.640 1.00 98.50 97 VAL A N 1
ATOM 752 C CA . VAL A 1 97 ? -10.721 -5.560 -0.955 1.00 98.50 97 VAL A CA 1
ATOM 753 C C . VAL A 1 97 ? -9.819 -4.523 -0.278 1.00 98.50 97 VAL A C 1
ATOM 755 O O . VAL A 1 97 ? -9.450 -4.687 0.887 1.00 98.50 97 VAL A O 1
ATOM 758 N N . LEU A 1 98 ? -9.482 -3.434 -0.974 1.00 98.25 98 LEU A N 1
ATOM 759 C CA . LEU A 1 98 ? -8.665 -2.348 -0.421 1.00 98.25 98 LEU A CA 1
ATOM 760 C C . LEU A 1 98 ? -9.387 -1.614 0.721 1.00 98.25 98 LEU A C 1
ATOM 762 O O . LEU A 1 98 ? -8.775 -1.304 1.744 1.00 98.25 98 LEU A O 1
ATOM 766 N N . GLU A 1 99 ? -10.694 -1.403 0.580 1.00 98.25 99 GLU A N 1
ATOM 767 C CA . GLU A 1 99 ? -11.585 -0.851 1.601 1.00 98.25 99 GLU A CA 1
ATOM 768 C C . GLU A 1 99 ? -11.611 -1.744 2.841 1.00 98.25 99 GLU A C 1
ATOM 770 O O . GLU A 1 99 ? -11.382 -1.265 3.956 1.00 98.25 99 GLU A O 1
ATOM 775 N N . ARG A 1 100 ? -11.770 -3.058 2.655 1.00 98.38 100 ARG A N 1
ATOM 776 C CA . ARG A 1 100 ? -11.724 -4.034 3.745 1.00 98.38 100 ARG A CA 1
ATOM 777 C C . ARG A 1 100 ? -10.378 -4.032 4.462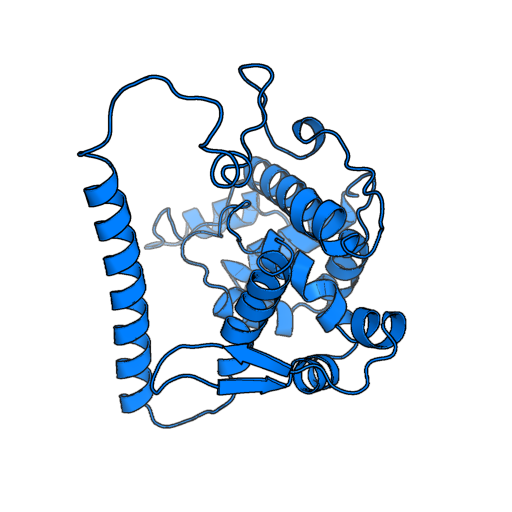 1.00 98.38 100 ARG A C 1
ATOM 779 O O . ARG A 1 100 ? -10.358 -4.054 5.693 1.00 98.38 100 ARG A O 1
ATOM 786 N N . PHE A 1 101 ? -9.269 -3.964 3.729 1.00 98.50 101 PHE A N 1
ATOM 787 C CA . PHE A 1 101 ? -7.942 -3.831 4.328 1.00 98.50 101 PHE A CA 1
ATOM 788 C C . PHE A 1 101 ? -7.836 -2.570 5.195 1.00 98.50 101 PHE A C 1
ATOM 790 O O . PHE A 1 101 ? -7.392 -2.656 6.339 1.00 98.50 101 PHE A O 1
ATOM 797 N N . THR A 1 102 ? -8.290 -1.414 4.701 1.00 98.06 102 THR A N 1
ATOM 798 C CA . THR A 1 102 ? -8.247 -0.157 5.466 1.00 98.06 102 THR A CA 1
ATOM 799 C C . THR A 1 102 ? -9.116 -0.230 6.714 1.00 98.06 102 THR A C 1
ATOM 801 O O . THR A 1 102 ? -8.720 0.255 7.767 1.00 98.06 102 THR A O 1
ATOM 804 N N . ILE A 1 103 ? -10.274 -0.889 6.662 1.00 97.81 103 ILE A N 1
ATOM 805 C CA . ILE A 1 103 ? -11.086 -1.116 7.865 1.00 97.81 103 ILE A CA 1
ATOM 806 C C . ILE A 1 103 ? -10.298 -1.928 8.901 1.00 97.81 103 ILE A C 1
ATOM 808 O O . ILE A 1 103 ? -10.239 -1.529 10.065 1.00 97.81 103 ILE A O 1
ATOM 812 N N . LEU A 1 104 ? -9.655 -3.026 8.486 1.00 97.56 104 LEU A N 1
ATOM 813 C CA . LEU A 1 104 ? -8.849 -3.873 9.374 1.00 97.56 104 LEU A CA 1
ATOM 814 C C . LEU A 1 104 ? -7.613 -3.149 9.926 1.00 97.56 104 LEU A C 1
ATOM 816 O O . LEU A 1 104 ? -7.198 -3.434 11.049 1.00 97.56 104 LEU A O 1
ATOM 820 N N . LEU A 1 105 ? -7.072 -2.185 9.179 1.00 96.19 105 LEU A N 1
ATOM 821 C CA . LEU A 1 105 ? -5.963 -1.337 9.613 1.00 96.19 105 LEU A CA 1
ATOM 822 C C . LEU A 1 105 ? -6.338 -0.465 10.825 1.00 96.19 105 LEU A C 1
ATOM 824 O O . LEU A 1 105 ? -5.516 -0.250 11.714 1.00 96.19 105 LEU A O 1
ATOM 828 N N . TYR A 1 106 ? -7.583 0.022 10.887 1.00 95.25 106 TYR A N 1
ATOM 829 C CA . TYR A 1 106 ? -8.081 0.857 11.991 1.00 95.25 106 TYR A CA 1
ATOM 830 C C . TYR A 1 106 ? -8.790 0.057 13.097 1.00 95.25 106 TYR A C 1
ATOM 832 O O . TYR A 1 106 ? -8.785 0.462 14.269 1.00 95.25 106 TYR A O 1
ATOM 840 N N . ASP A 1 107 ? -9.411 -1.068 12.744 1.00 94.44 107 ASP A N 1
ATOM 841 C CA . ASP A 1 107 ? -10.069 -1.999 13.659 1.00 94.44 107 ASP A CA 1
ATOM 842 C C . ASP A 1 107 ? -9.931 -3.440 13.151 1.00 94.44 107 ASP A C 1
ATOM 844 O O . ASP A 1 107 ? -10.769 -3.954 12.407 1.00 94.44 107 ASP A O 1
ATOM 848 N N . ARG A 1 108 ? -8.879 -4.118 13.620 1.00 93.75 108 ARG A N 1
ATOM 849 C CA . ARG A 1 108 ? -8.544 -5.505 13.260 1.00 93.75 108 ARG A CA 1
ATOM 850 C C . ARG A 1 108 ? -9.646 -6.516 13.596 1.00 93.75 108 ARG A C 1
ATOM 852 O O . ARG A 1 108 ? -9.646 -7.619 13.062 1.00 93.75 108 ARG A O 1
ATOM 859 N N . THR A 1 109 ? -10.572 -6.155 14.484 1.00 93.81 109 THR A N 1
ATOM 860 C CA . THR A 1 109 ? -11.691 -7.009 14.914 1.00 93.81 109 THR A CA 1
ATOM 861 C C . THR A 1 109 ? -12.993 -6.717 14.170 1.00 93.81 109 THR A C 1
ATOM 863 O O . THR A 1 109 ? -14.009 -7.367 14.417 1.00 93.81 109 THR A O 1
ATOM 866 N N . SER A 1 110 ? -12.987 -5.732 13.270 1.00 95.38 110 SER A N 1
ATOM 867 C CA . SER A 1 110 ? -14.181 -5.305 12.556 1.00 95.38 110 SER A CA 1
ATOM 868 C C . SER A 1 110 ? -14.675 -6.365 11.573 1.00 95.38 110 SER A C 1
ATOM 870 O O . SER A 1 110 ? -13.939 -6.888 10.735 1.00 95.38 110 SER A O 1
ATOM 872 N N . ASN A 1 111 ? -15.980 -6.620 11.624 1.00 96.00 111 ASN A N 1
ATOM 873 C CA . ASN A 1 111 ? -16.681 -7.427 10.628 1.00 96.00 111 ASN A CA 1
ATOM 874 C C . ASN A 1 111 ? -17.308 -6.572 9.517 1.00 96.00 111 ASN A C 1
ATOM 876 O O . ASN A 1 111 ? -17.839 -7.131 8.562 1.00 96.00 111 ASN A O 1
ATOM 880 N N . LEU A 1 112 ? -17.201 -5.243 9.592 1.00 96.69 112 LEU A N 1
ATOM 881 C CA . LEU A 1 112 ? -17.799 -4.318 8.628 1.00 96.69 112 LEU A CA 1
ATOM 882 C C . LEU A 1 112 ? -17.019 -4.291 7.313 1.00 96.69 112 LEU A C 1
ATOM 884 O O . LEU A 1 112 ? -15.790 -4.326 7.303 1.00 96.69 112 LEU A O 1
ATOM 888 N N . VAL A 1 113 ? -17.738 -4.233 6.198 1.00 95.38 113 VAL A N 1
ATOM 889 C CA . VAL A 1 113 ? -17.153 -4.189 4.845 1.00 95.38 113 VAL A CA 1
ATOM 890 C C . VAL A 1 113 ? -17.197 -2.793 4.230 1.00 95.38 113 VAL A C 1
ATOM 892 O O . VAL A 1 113 ? -16.455 -2.522 3.297 1.00 95.38 113 VAL A O 1
ATOM 895 N N . ASN A 1 114 ? -18.036 -1.910 4.773 1.00 96.88 114 ASN A N 1
ATOM 896 C CA . ASN A 1 114 ? -18.155 -0.525 4.351 1.00 96.88 114 ASN A CA 1
ATOM 897 C C . ASN A 1 114 ? -17.373 0.384 5.311 1.00 96.88 114 ASN A C 1
ATOM 899 O O . ASN A 1 114 ? -17.552 0.323 6.533 1.00 96.88 114 ASN A O 1
ATOM 903 N N . ILE A 1 115 ? -16.499 1.228 4.766 1.00 97.19 115 ILE A N 1
ATOM 904 C CA . ILE A 1 115 ? -15.610 2.073 5.564 1.00 97.19 115 ILE A CA 1
ATOM 905 C C . ILE A 1 115 ? -16.345 3.221 6.242 1.00 97.19 115 ILE A C 1
ATOM 907 O O . ILE A 1 115 ? -15.950 3.610 7.335 1.00 97.19 115 ILE A O 1
ATOM 911 N N . ASP A 1 116 ? -17.433 3.727 5.662 1.00 97.31 116 ASP A N 1
ATOM 912 C CA . ASP A 1 116 ? -18.233 4.783 6.282 1.00 97.31 116 ASP A CA 1
ATOM 913 C C . ASP A 1 116 ? -19.019 4.229 7.484 1.00 97.31 116 ASP A C 1
ATOM 915 O O . ASP A 1 116 ? -19.087 4.884 8.527 1.00 97.31 116 ASP A O 1
ATOM 919 N N . GLU A 1 117 ? -19.517 2.989 7.404 1.00 96.81 117 GLU A N 1
ATOM 920 C CA . GLU A 1 117 ? -20.092 2.275 8.556 1.00 96.81 117 GLU A CA 1
ATOM 921 C C . GLU A 1 117 ? -19.034 2.011 9.635 1.00 96.81 117 GLU A C 1
ATOM 923 O O . GLU A 1 117 ? -19.279 2.240 10.822 1.00 96.81 117 GLU A O 1
ATOM 928 N N . ALA A 1 118 ? -17.832 1.574 9.242 1.00 96.12 118 ALA A N 1
ATOM 929 C CA . ALA A 1 118 ? -16.722 1.374 10.173 1.00 96.12 118 ALA A CA 1
ATOM 930 C C . ALA A 1 118 ? -16.295 2.689 10.835 1.00 96.12 118 ALA A C 1
ATOM 932 O O . ALA A 1 118 ? -16.075 2.736 12.047 1.00 96.12 118 ALA A O 1
ATOM 933 N N . ARG A 1 119 ? -16.245 3.776 10.062 1.00 95.00 119 ARG A N 1
ATOM 934 C CA . ARG A 1 119 ? -15.969 5.129 10.541 1.00 95.00 119 ARG A CA 1
ATOM 935 C C . ARG A 1 119 ? -17.032 5.574 11.540 1.00 95.00 119 ARG A C 1
ATOM 937 O O . ARG A 1 119 ? -16.671 6.050 12.614 1.00 95.00 119 ARG A O 1
ATOM 944 N N . GLN A 1 120 ? -18.316 5.368 11.243 1.00 94.06 120 GLN A N 1
ATOM 945 C CA . GLN A 1 120 ? -19.417 5.673 12.160 1.00 94.06 120 GLN A CA 1
ATOM 946 C C . GLN A 1 120 ? -19.312 4.857 13.454 1.00 94.06 120 GLN A C 1
ATOM 948 O O . GLN A 1 120 ? -19.378 5.419 14.548 1.00 94.06 120 GLN A O 1
ATOM 953 N N . ALA A 1 121 ? -19.100 3.544 13.351 1.00 93.56 121 ALA A N 1
ATOM 954 C CA . ALA A 1 121 ? -18.963 2.668 14.509 1.00 93.56 121 ALA A CA 1
ATOM 955 C C . ALA A 1 121 ? -17.794 3.104 15.403 1.00 93.56 121 ALA A C 1
ATOM 957 O O . ALA A 1 121 ? -17.953 3.220 16.619 1.00 93.56 121 ALA A O 1
ATOM 958 N N . LEU A 1 122 ? -16.636 3.409 14.812 1.00 93.00 122 LEU A N 1
ATOM 959 C CA . LEU A 1 122 ? -15.457 3.868 15.545 1.00 93.00 122 LEU A CA 1
ATOM 960 C C . LEU A 1 122 ? -15.643 5.252 16.167 1.00 93.00 122 LEU A C 1
ATOM 962 O O . LEU A 1 122 ? -15.191 5.457 17.290 1.00 93.00 122 LEU A O 1
ATOM 966 N N . PHE A 1 123 ? -16.356 6.156 15.496 1.00 90.50 123 PHE A N 1
ATOM 967 C CA . PHE A 1 123 ? -16.687 7.479 16.027 1.00 90.50 123 PHE A CA 1
ATOM 968 C C . PHE A 1 123 ? -17.567 7.405 17.285 1.00 90.50 123 PHE A C 1
ATOM 970 O O . PHE A 1 123 ? -17.437 8.225 18.188 1.00 90.50 123 PHE A O 1
ATOM 977 N N . THR A 1 124 ? -18.442 6.399 17.387 1.00 89.38 124 THR A N 1
ATOM 978 C CA . THR A 1 124 ? -19.303 6.215 18.572 1.00 89.38 124 THR A CA 1
ATOM 979 C C . THR A 1 124 ? -18.605 5.547 19.764 1.00 89.38 124 THR A C 1
ATOM 981 O O . THR A 1 124 ? -19.147 5.558 20.873 1.00 89.38 124 THR A O 1
ATOM 984 N N . LYS A 1 125 ? -17.404 4.973 19.585 1.00 87.12 125 LYS A N 1
ATOM 985 C CA . LYS A 1 125 ? -16.635 4.366 20.685 1.00 87.12 125 LYS A CA 1
ATOM 986 C C . LYS A 1 125 ? -16.011 5.476 21.545 1.00 87.12 125 LYS A C 1
ATOM 988 O O . LYS A 1 125 ? -15.246 6.304 21.061 1.00 87.12 125 LYS A O 1
ATOM 993 N N . LYS A 1 126 ? -16.320 5.481 22.847 1.00 79.00 126 LYS A N 1
ATOM 994 C CA . LYS A 1 126 ? -15.820 6.485 23.803 1.00 79.00 126 LYS A CA 1
ATOM 995 C C . LYS A 1 126 ? -14.284 6.524 23.811 1.00 79.00 126 LYS A C 1
ATOM 997 O O . LYS A 1 126 ? -13.653 5.487 23.989 1.00 79.00 126 LYS A O 1
ATOM 1002 N N . GLY A 1 127 ? -13.707 7.722 23.694 1.00 76.12 127 GLY A N 1
ATOM 1003 C CA . GLY A 1 127 ? -12.263 7.949 23.837 1.00 76.12 127 GLY A CA 1
ATOM 1004 C C . GLY A 1 127 ? -11.425 7.726 22.573 1.00 76.12 127 GLY A C 1
ATOM 1005 O O . GLY A 1 127 ? -10.204 7.748 22.665 1.00 76.12 127 GLY A O 1
ATOM 1006 N N . ARG A 1 128 ? -12.040 7.520 21.400 1.00 79.00 128 ARG A N 1
ATOM 1007 C CA . ARG A 1 128 ? -11.324 7.558 20.113 1.00 79.00 128 ARG A CA 1
ATOM 1008 C C . ARG A 1 128 ? -11.143 9.008 19.661 1.00 79.00 128 ARG A C 1
ATOM 1010 O O . ARG A 1 128 ? -12.125 9.736 19.537 1.00 79.00 128 ARG A O 1
ATOM 1017 N N . ALA A 1 129 ? -9.898 9.392 19.398 1.00 82.88 129 ALA A N 1
ATOM 1018 C CA . ALA A 1 129 ? -9.564 10.660 18.762 1.00 82.88 129 ALA A CA 1
ATOM 1019 C C . ALA A 1 129 ? -9.985 10.658 17.276 1.00 82.88 129 ALA A C 1
ATOM 1021 O O . ALA A 1 129 ? -10.179 9.590 16.680 1.00 82.88 129 ALA A O 1
ATOM 1022 N N . MET A 1 130 ? -10.156 11.839 16.675 1.00 81.81 130 MET A N 1
ATOM 1023 C CA . MET A 1 130 ? -10.623 11.982 15.285 1.00 81.81 130 MET A CA 1
ATOM 1024 C C . MET A 1 130 ? -9.574 11.516 14.261 1.00 81.81 130 MET A C 1
ATOM 1026 O O . MET A 1 130 ? -9.894 11.195 13.120 1.00 81.81 130 MET A O 1
ATOM 1030 N N . GLU A 1 131 ? -8.328 11.422 14.691 1.00 81.56 131 GLU A N 1
ATOM 1031 C CA . GLU A 1 131 ? -7.164 10.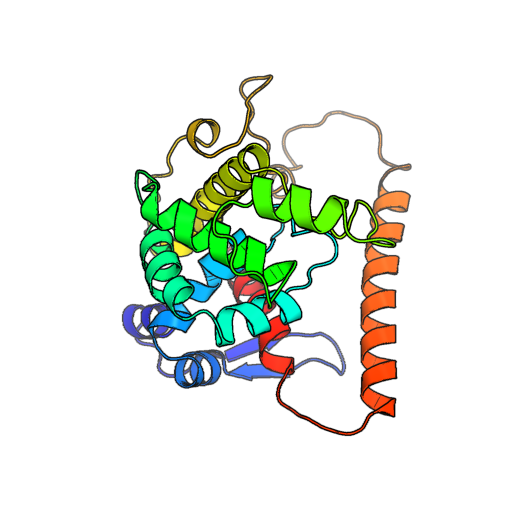927 13.965 1.00 81.56 131 GLU A CA 1
ATOM 1032 C C . GLU A 1 131 ? -7.169 9.390 13.903 1.00 81.56 131 GLU A C 1
ATOM 1034 O O . GLU A 1 131 ? -6.635 8.781 12.979 1.00 81.56 131 GLU A O 1
ATOM 1039 N N . ALA A 1 132 ? -7.851 8.745 14.857 1.00 86.88 132 ALA A N 1
ATOM 1040 C CA . ALA A 1 132 ? -7.908 7.294 15.006 1.00 86.88 132 ALA A CA 1
ATOM 1041 C C . ALA A 1 132 ? -9.100 6.637 14.281 1.00 86.88 132 ALA A C 1
ATOM 1043 O O . ALA A 1 132 ? -9.399 5.464 14.540 1.00 86.88 132 ALA A O 1
ATOM 1044 N N . ILE A 1 133 ? -9.786 7.366 13.394 1.00 92.56 133 ILE A N 1
ATOM 1045 C CA . ILE A 1 133 ? -10.874 6.850 12.550 1.00 92.56 133 ILE A CA 1
ATOM 1046 C C . ILE A 1 133 ? -10.438 6.768 11.078 1.00 92.56 133 ILE A C 1
ATOM 1048 O O . ILE A 1 133 ? -9.705 7.637 10.609 1.00 92.56 133 ILE A O 1
ATOM 1052 N N . PRO A 1 134 ? -10.895 5.747 10.330 1.00 94.75 134 PRO A N 1
ATOM 1053 C CA . PRO A 1 134 ? -10.514 5.555 8.933 1.00 94.75 134 PRO A CA 1
ATOM 1054 C C . PRO A 1 134 ? -11.003 6.710 8.051 1.00 94.75 134 PRO A C 1
ATOM 1056 O O . PRO A 1 134 ? -11.983 7.365 8.419 1.00 94.75 134 PRO A O 1
ATOM 1059 N N . PRO A 1 135 ? -10.384 6.961 6.882 1.00 95.00 135 PRO A N 1
ATOM 1060 C CA . PRO A 1 135 ? -10.854 7.980 5.944 1.00 95.00 135 PRO A CA 1
ATOM 1061 C C . PRO A 1 135 ? -12.301 7.721 5.499 1.00 95.00 135 PRO A C 1
ATOM 1063 O O . PRO A 1 135 ? -12.826 6.617 5.631 1.00 95.00 135 PRO A O 1
ATOM 1066 N N . THR A 1 136 ? -12.961 8.745 4.953 1.00 95.56 136 THR A N 1
ATOM 1067 C CA . THR A 1 136 ? -14.254 8.544 4.279 1.00 95.56 136 THR A CA 1
ATOM 1068 C C . THR A 1 136 ? -14.060 7.717 3.013 1.00 95.56 136 THR A C 1
ATOM 1070 O O . THR A 1 136 ? -12.983 7.749 2.405 1.00 95.56 136 THR A O 1
ATOM 1073 N N . ARG A 1 137 ? -15.110 7.035 2.546 1.00 95.56 137 ARG A N 1
ATOM 1074 C CA . ARG A 1 137 ? -15.035 6.256 1.300 1.00 95.56 137 ARG A CA 1
ATOM 1075 C C . ARG A 1 137 ? -14.597 7.100 0.104 1.00 95.56 137 ARG A C 1
ATOM 1077 O O . ARG A 1 137 ? -13.792 6.656 -0.708 1.00 95.56 137 ARG A O 1
ATOM 1084 N N . GLY A 1 138 ? -15.079 8.341 0.019 1.00 93.00 138 GLY A N 1
ATOM 1085 C CA . GLY A 1 138 ? -14.686 9.278 -1.036 1.00 93.00 138 GLY A CA 1
ATOM 1086 C C . GLY A 1 138 ? -13.187 9.593 -1.027 1.00 93.00 138 GLY A C 1
ATOM 1087 O O . GLY A 1 138 ? -12.551 9.539 -2.077 1.00 93.00 138 GLY A O 1
ATOM 1088 N N . ALA A 1 139 ? -12.612 9.868 0.148 1.00 94.19 139 ALA A N 1
ATOM 1089 C CA . ALA A 1 139 ? -11.177 10.113 0.284 1.00 94.19 139 ALA A CA 1
ATOM 1090 C C . ALA A 1 139 ? -10.356 8.853 -0.033 1.00 94.19 139 ALA A C 1
ATOM 1092 O O . ALA A 1 139 ? -9.363 8.935 -0.758 1.00 94.19 139 ALA A O 1
ATOM 1093 N N . LEU A 1 140 ? -10.817 7.689 0.436 1.00 95.75 140 LEU A N 1
ATOM 1094 C CA . LEU A 1 140 ? -10.161 6.413 0.177 1.00 95.75 140 LEU A CA 1
ATOM 1095 C C . LEU A 1 140 ? -10.079 6.105 -1.320 1.00 95.75 140 LEU A C 1
ATOM 1097 O O . LEU A 1 140 ? -9.011 5.756 -1.808 1.00 95.75 140 LEU A O 1
ATOM 1101 N N . VAL A 1 141 ? -11.176 6.266 -2.065 1.00 95.44 141 VAL A N 1
ATOM 1102 C CA . VAL A 1 141 ? -11.190 6.010 -3.515 1.00 95.44 141 VAL A CA 1
ATOM 1103 C C . VAL A 1 141 ? -10.153 6.870 -4.239 1.00 95.44 141 VAL A C 1
ATOM 1105 O O . VAL A 1 141 ? -9.462 6.375 -5.127 1.00 95.44 141 VAL A O 1
ATOM 1108 N N . GLN A 1 142 ? -9.991 8.136 -3.848 1.00 94.19 142 GLN A N 1
ATOM 1109 C CA . GLN A 1 142 ? -8.969 9.000 -4.447 1.00 94.19 142 GLN A CA 1
ATOM 1110 C C . GLN A 1 142 ? -7.549 8.546 -4.093 1.00 94.19 142 GLN A C 1
ATOM 1112 O O . GLN A 1 142 ? -6.674 8.557 -4.953 1.00 94.19 142 GLN A O 1
ATOM 1117 N N . GLN A 1 143 ? -7.315 8.098 -2.859 1.00 94.56 143 GLN A N 1
ATOM 1118 C CA . GLN A 1 143 ? -6.026 7.532 -2.459 1.00 94.56 143 GLN A CA 1
ATOM 1119 C C . GLN A 1 143 ? -5.706 6.240 -3.217 1.00 94.56 143 GLN A C 1
ATOM 1121 O O . GLN A 1 143 ? -4.586 6.091 -3.695 1.00 94.56 143 GLN A O 1
ATOM 1126 N N . ILE A 1 144 ? -6.685 5.344 -3.395 1.00 96.50 144 ILE A N 1
ATOM 1127 C CA . ILE A 1 144 ? -6.532 4.124 -4.202 1.00 96.50 144 ILE A CA 1
ATOM 1128 C C . ILE A 1 144 ? -6.109 4.491 -5.624 1.00 96.50 144 ILE A C 1
ATOM 1130 O O . ILE A 1 144 ? -5.143 3.934 -6.136 1.00 96.50 144 ILE A O 1
ATOM 1134 N N . LYS A 1 145 ? -6.791 5.453 -6.254 1.00 95.38 145 LYS A N 1
ATOM 1135 C CA . LYS A 1 145 ? -6.433 5.910 -7.600 1.00 95.38 145 LYS A CA 1
ATOM 1136 C C . LYS A 1 145 ? -4.986 6.406 -7.670 1.00 95.38 145 LYS A C 1
ATOM 1138 O O . LYS A 1 145 ? -4.224 5.929 -8.509 1.00 95.38 145 LYS A O 1
ATOM 1143 N N . ARG A 1 146 ? -4.579 7.283 -6.750 1.00 94.75 146 ARG A N 1
ATOM 1144 C CA . ARG A 1 146 ? -3.200 7.794 -6.718 1.00 94.75 146 ARG A CA 1
ATOM 1145 C C . ARG A 1 146 ? -2.179 6.679 -6.496 1.00 94.75 146 ARG A C 1
ATOM 1147 O O . ARG A 1 146 ? -1.165 6.620 -7.184 1.00 94.75 146 ARG A O 1
ATOM 1154 N N . ALA A 1 147 ? -2.486 5.739 -5.606 1.00 95.44 147 ALA A N 1
ATOM 1155 C CA . ALA A 1 147 ? -1.649 4.576 -5.354 1.00 95.44 147 ALA A CA 1
ATOM 1156 C C . ALA A 1 147 ? -1.487 3.684 -6.588 1.00 95.44 147 ALA A C 1
ATOM 1158 O O . ALA A 1 147 ? -0.388 3.202 -6.841 1.00 95.44 147 ALA A O 1
ATOM 1159 N N . VAL A 1 148 ? -2.550 3.457 -7.366 1.00 95.75 148 VAL A N 1
ATOM 1160 C CA . VAL A 1 148 ? -2.486 2.620 -8.578 1.00 95.75 148 VAL A CA 1
ATOM 1161 C C . VAL A 1 148 ? -1.714 3.325 -9.687 1.00 95.75 148 VAL A C 1
ATOM 1163 O O . VAL A 1 148 ? -0.944 2.682 -10.400 1.00 95.75 148 VAL A O 1
ATOM 1166 N N . TYR A 1 149 ? -1.835 4.646 -9.792 1.00 93.38 149 TYR A N 1
ATOM 1167 C CA . TYR A 1 149 ? -0.992 5.436 -10.681 1.00 93.38 149 TYR A CA 1
ATOM 1168 C C . TYR A 1 149 ? 0.495 5.283 -10.335 1.00 93.38 149 TYR A C 1
ATOM 1170 O O . TYR A 1 149 ? 1.285 4.842 -11.169 1.00 93.38 149 TYR A O 1
ATOM 1178 N N . THR A 1 150 ? 0.879 5.547 -9.085 1.00 90.88 150 THR A N 1
ATOM 1179 C CA . THR A 1 150 ? 2.281 5.452 -8.658 1.00 90.88 150 THR A CA 1
ATOM 1180 C C . THR A 1 150 ? 2.793 4.006 -8.680 1.00 90.88 150 THR A C 1
ATOM 1182 O O . THR A 1 150 ? 3.770 3.688 -9.358 1.00 90.88 150 THR A O 1
ATOM 1185 N N . GLY A 1 151 ? 2.128 3.095 -7.972 1.00 90.31 151 GLY A N 1
ATOM 1186 C CA . GLY A 1 151 ? 2.586 1.718 -7.788 1.00 90.31 151 GLY A CA 1
ATOM 1187 C C . GLY A 1 151 ? 2.375 0.818 -9.005 1.00 90.31 151 GLY A C 1
ATOM 1188 O O . GLY A 1 151 ? 3.216 -0.032 -9.297 1.00 90.31 151 GLY A O 1
ATOM 1189 N N . GLY A 1 152 ? 1.270 0.997 -9.728 1.00 91.31 152 GLY A N 1
ATOM 1190 C CA . GLY A 1 152 ? 0.917 0.192 -10.896 1.00 91.31 152 GLY A CA 1
ATOM 1191 C C . GLY A 1 152 ? 1.455 0.774 -12.197 1.00 91.31 152 GLY A C 1
ATOM 1192 O O . GLY A 1 152 ? 2.202 0.106 -12.915 1.00 91.31 152 GLY A O 1
ATOM 1193 N N . HIS A 1 153 ? 1.092 2.020 -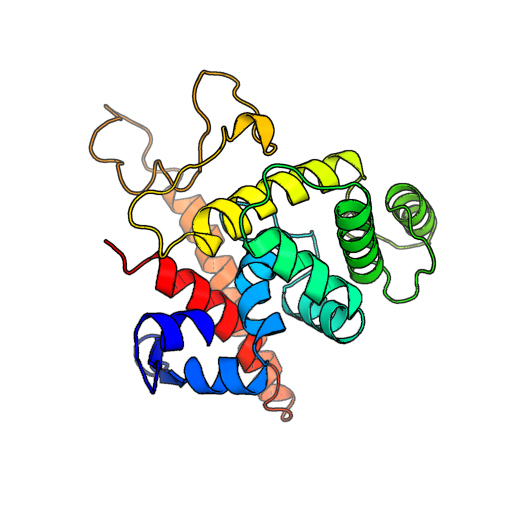12.514 1.00 88.94 153 HIS A N 1
ATOM 1194 C CA . HIS A 1 153 ? 1.474 2.627 -13.791 1.00 88.94 153 HIS A CA 1
ATOM 1195 C C . HIS A 1 153 ? 2.944 3.031 -13.847 1.00 88.94 153 HIS A C 1
ATOM 1197 O O . HIS A 1 153 ? 3.585 2.696 -14.842 1.00 88.94 153 HIS A O 1
ATOM 1203 N N . CYS A 1 154 ? 3.493 3.678 -12.815 1.00 88.44 154 CYS A N 1
ATOM 1204 C CA . CYS A 1 154 ? 4.901 4.090 -12.809 1.00 88.44 154 CYS A CA 1
ATOM 1205 C C . CYS A 1 154 ? 5.825 2.923 -12.428 1.00 88.44 154 CYS A C 1
ATOM 1207 O O . CYS A 1 154 ? 6.612 2.448 -13.247 1.00 88.44 154 CYS A O 1
ATOM 1209 N N . TRP A 1 155 ? 5.716 2.407 -11.201 1.00 87.94 155 TRP A N 1
ATOM 1210 C CA . TRP A 1 155 ? 6.673 1.418 -10.683 1.00 87.94 155 TRP A CA 1
ATOM 1211 C C . TRP A 1 155 ? 6.491 0.029 -11.301 1.00 87.94 155 TRP A C 1
ATOM 1213 O O . TRP A 1 155 ? 7.467 -0.622 -11.680 1.00 87.94 155 TRP A O 1
ATOM 1223 N N . GLY A 1 156 ? 5.245 -0.411 -11.486 1.00 85.25 156 GLY A N 1
ATOM 1224 C CA . GLY A 1 156 ? 4.918 -1.681 -12.139 1.00 85.25 156 GLY A CA 1
ATOM 1225 C C . GLY A 1 156 ? 5.439 -1.800 -13.574 1.00 85.25 156 GLY A C 1
ATOM 1226 O O . GLY A 1 156 ? 5.776 -2.894 -14.042 1.00 85.25 156 GLY A O 1
ATOM 1227 N N . ASN A 1 157 ? 5.580 -0.664 -14.260 1.00 80.94 157 ASN A N 1
ATOM 1228 C CA . ASN A 1 157 ? 6.059 -0.584 -15.637 1.00 80.94 157 ASN A CA 1
ATOM 1229 C C . ASN A 1 157 ? 7.488 -0.056 -15.776 1.00 80.94 157 ASN A C 1
ATOM 1231 O O . ASN A 1 157 ? 7.927 0.136 -16.905 1.00 80.94 157 ASN A O 1
ATOM 1235 N N . MET A 1 158 ? 8.239 0.095 -14.683 1.00 81.06 158 MET A N 1
ATOM 1236 C CA . MET A 1 158 ? 9.579 0.701 -14.688 1.00 81.06 158 MET A CA 1
ATOM 1237 C C . MET A 1 158 ? 10.575 0.023 -15.646 1.00 81.06 158 MET A C 1
ATOM 1239 O O . MET A 1 158 ? 11.506 0.645 -16.140 1.00 81.06 158 MET A O 1
ATOM 1243 N N . LEU A 1 159 ? 10.378 -1.263 -15.958 1.00 77.44 159 LEU A N 1
ATOM 1244 C CA . LEU A 1 159 ? 11.225 -1.998 -16.907 1.00 77.44 159 LEU A CA 1
ATOM 1245 C C . LEU A 1 159 ? 10.834 -1.790 -18.385 1.00 77.44 159 LEU A C 1
ATOM 1247 O O . LEU A 1 159 ? 11.447 -2.398 -19.266 1.00 77.44 159 LEU A O 1
ATOM 1251 N N . LYS A 1 160 ? 9.794 -1.003 -18.684 1.00 77.81 160 LYS A N 1
ATOM 1252 C CA . LYS A 1 160 ? 9.405 -0.645 -20.054 1.00 77.81 160 LYS A CA 1
ATOM 1253 C C . LYS A 1 160 ? 10.185 0.598 -20.480 1.00 77.81 160 LYS A C 1
ATOM 1255 O O . LYS A 1 160 ? 10.119 1.624 -19.822 1.00 77.81 160 LYS A O 1
ATOM 1260 N N . ALA A 1 161 ? 10.866 0.518 -21.624 1.00 77.12 161 ALA A N 1
ATOM 1261 C CA . ALA A 1 161 ? 11.653 1.633 -22.161 1.00 77.12 161 ALA A CA 1
ATOM 1262 C C . ALA A 1 161 ? 10.813 2.889 -22.468 1.00 77.12 161 ALA A C 1
ATOM 1264 O O . ALA A 1 161 ? 11.325 4.001 -22.418 1.00 77.12 161 ALA A O 1
ATOM 1265 N N . VAL A 1 162 ? 9.532 2.704 -22.795 1.00 79.62 162 VAL A N 1
ATOM 1266 C CA . VAL A 1 162 ? 8.553 3.782 -22.963 1.00 79.62 162 VAL A CA 1
ATOM 1267 C C . VAL A 1 162 ? 7.350 3.438 -22.096 1.00 79.62 162 VAL A C 1
ATOM 1269 O O . VAL A 1 162 ? 6.742 2.378 -22.271 1.00 79.62 162 VAL A O 1
ATOM 1272 N N . MET A 1 163 ? 7.037 4.316 -21.146 1.00 75.25 163 MET A N 1
ATOM 1273 C CA . MET A 1 163 ? 5.865 4.190 -20.284 1.00 75.25 163 MET A CA 1
ATOM 1274 C C . MET A 1 163 ? 4.696 4.951 -20.910 1.00 75.25 163 MET A C 1
ATOM 1276 O O . MET A 1 163 ? 4.807 6.142 -21.184 1.00 75.25 163 MET A O 1
ATOM 1280 N N . ASP A 1 164 ? 3.587 4.251 -21.137 1.00 81.00 164 ASP A N 1
ATOM 1281 C CA . ASP A 1 164 ? 2.319 4.852 -21.552 1.00 81.00 164 ASP A CA 1
ATOM 1282 C C . ASP A 1 164 ? 1.497 5.133 -20.289 1.00 81.00 164 ASP A C 1
ATOM 1284 O O . ASP A 1 164 ? 0.846 4.236 -19.745 1.00 81.00 164 ASP A O 1
ATOM 1288 N N . LEU A 1 165 ? 1.660 6.339 -19.736 1.00 84.88 165 LEU A N 1
ATOM 1289 C CA . LEU A 1 165 ? 1.015 6.742 -18.488 1.00 84.88 165 LEU A CA 1
ATOM 1290 C C . LEU A 1 165 ? -0.354 7.374 -18.780 1.00 84.88 165 LEU A C 1
ATOM 1292 O O . LEU A 1 165 ? -0.451 8.236 -19.658 1.00 84.88 165 LEU A O 1
ATOM 1296 N N . PRO A 1 166 ? -1.410 6.990 -18.041 1.00 89.19 166 PRO A N 1
ATOM 1297 C CA . PRO A 1 166 ? -2.710 7.635 -18.163 1.00 89.19 166 PRO A CA 1
ATOM 1298 C C . PRO A 1 166 ? -2.667 9.074 -17.625 1.00 89.19 166 PRO A C 1
ATOM 1300 O O . PRO A 1 166 ? -1.724 9.477 -16.949 1.00 89.19 166 PRO A O 1
ATOM 1303 N N . SER A 1 167 ? -3.703 9.868 -17.897 1.00 88.31 167 SER A N 1
ATOM 1304 C CA . SER A 1 167 ? -3.789 11.232 -17.364 1.00 88.31 167 SER A CA 1
ATOM 1305 C C . SER A 1 167 ? -3.906 11.217 -15.833 1.00 88.31 167 SER A C 1
ATOM 1307 O O . SER A 1 167 ? -4.840 10.595 -15.324 1.00 88.31 167 SER A O 1
ATOM 1309 N N . PRO A 1 168 ? -3.062 11.944 -15.074 1.00 87.00 168 PRO A N 1
ATOM 1310 C CA . PRO A 1 168 ? -3.197 12.032 -13.617 1.00 87.00 168 PRO A CA 1
ATOM 1311 C C . PRO A 1 168 ? -4.582 12.523 -13.155 1.00 87.00 168 PRO A C 1
ATOM 1313 O O . PRO A 1 168 ? -5.050 12.145 -12.081 1.00 87.00 168 PRO A O 1
ATOM 1316 N N . GLY A 1 169 ? -5.282 13.305 -13.985 1.00 86.50 169 GLY A N 1
ATOM 1317 C CA . GLY A 1 169 ? -6.641 13.779 -13.704 1.00 86.50 169 GLY A CA 1
ATOM 1318 C C . GLY A 1 169 ? -7.662 12.656 -13.500 1.00 86.50 169 GLY A C 1
ATOM 1319 O O . GLY A 1 169 ? -8.546 12.759 -12.650 1.00 86.50 169 GLY A O 1
ATOM 1320 N N . ASP A 1 170 ? -7.506 11.541 -14.214 1.00 87.88 170 ASP A N 1
ATOM 1321 C CA . ASP A 1 170 ? -8.386 10.374 -14.072 1.00 87.88 170 ASP A CA 1
ATOM 1322 C C . ASP A 1 170 ? -8.058 9.557 -12.806 1.00 87.88 170 ASP A C 1
ATOM 1324 O O . ASP A 1 170 ? -8.907 8.824 -12.270 1.00 87.88 170 ASP A O 1
ATOM 1328 N N . TRP A 1 171 ? -6.850 9.759 -12.270 1.00 90.31 171 TRP A N 1
ATOM 1329 C CA . TRP A 1 171 ? -6.245 9.001 -11.176 1.00 90.31 171 TRP A CA 1
ATOM 1330 C C . TRP A 1 171 ? -6.145 9.773 -9.854 1.00 90.31 171 TRP A C 1
ATOM 1332 O O . TRP A 1 171 ? -5.349 9.443 -8.980 1.00 90.31 171 TRP A O 1
ATOM 1342 N N . GLY A 1 172 ? -7.041 10.737 -9.650 1.00 84.31 172 GLY A N 1
ATOM 1343 C CA . GLY A 1 172 ? -7.281 11.333 -8.334 1.00 84.31 172 GLY A CA 1
ATOM 1344 C C . GLY A 1 172 ? -6.399 12.525 -7.985 1.00 84.31 172 GLY A C 1
ATOM 1345 O O . GLY A 1 172 ? -6.333 12.909 -6.812 1.00 84.31 172 GLY A O 1
ATOM 1346 N N . TRP A 1 173 ? -5.780 13.132 -8.998 1.00 83.81 173 TRP A N 1
ATOM 1347 C CA . TRP A 1 173 ? -5.284 14.502 -8.937 1.00 83.81 173 TRP A CA 1
ATOM 1348 C C . TRP A 1 173 ? -6.285 15.453 -9.592 1.00 83.81 173 TRP A C 1
ATOM 1350 O O . TRP A 1 173 ? -6.929 15.121 -10.583 1.00 83.81 173 TRP A O 1
ATOM 1360 N N . ILE A 1 174 ? -6.425 16.647 -9.026 1.00 77.50 174 ILE A N 1
ATOM 1361 C CA . ILE A 1 174 ? -7.222 17.727 -9.609 1.00 77.50 174 ILE A CA 1
ATOM 1362 C C . ILE A 1 174 ? -6.245 18.723 -10.208 1.00 77.50 174 ILE A C 1
ATOM 1364 O O . ILE A 1 174 ? -5.228 19.035 -9.593 1.00 77.50 174 ILE A O 1
ATOM 1368 N N . ASP A 1 175 ? -6.582 19.226 -11.388 1.00 65.38 175 ASP A N 1
ATOM 1369 C CA . ASP A 1 175 ? -5.803 20.240 -12.070 1.00 65.38 175 ASP A CA 1
ATOM 1370 C C . ASP A 1 175 ? -6.477 21.617 -11.974 1.00 65.38 175 ASP A C 1
ATOM 1372 O O . ASP A 1 175 ? -7.380 21.923 -12.759 1.00 65.38 175 ASP A O 1
ATOM 1376 N N . PRO A 1 176 ? -6.084 22.469 -11.015 1.00 59.09 176 PRO A N 1
ATOM 1377 C CA . PRO A 1 176 ? -6.599 23.828 -10.964 1.00 59.09 176 PRO A CA 1
ATOM 1378 C C . PRO A 1 176 ? -6.014 24.754 -12.054 1.00 59.09 176 PRO A C 1
ATOM 1380 O O . PRO A 1 176 ? -6.611 25.802 -12.299 1.00 59.09 176 PRO A O 1
ATOM 1383 N N . HIS A 1 177 ? -4.897 24.413 -12.731 1.00 58.84 177 HIS A N 1
ATOM 1384 C CA . HIS A 1 177 ? -4.127 25.358 -13.575 1.00 58.84 177 HIS A CA 1
ATOM 1385 C C . HIS A 1 177 ? -3.387 24.774 -14.807 1.00 58.84 177 HIS A C 1
ATOM 1387 O O . HIS A 1 177 ? -2.439 25.382 -15.303 1.00 58.84 177 HIS A O 1
ATOM 1393 N N . ASN A 1 178 ? -3.808 23.638 -15.352 1.00 51.06 178 ASN A N 1
ATOM 1394 C CA . ASN A 1 178 ? -3.060 22.859 -16.347 1.00 51.06 178 ASN A CA 1
ATOM 1395 C C . ASN A 1 178 ? -1.693 22.325 -15.844 1.00 51.06 178 ASN A C 1
ATOM 1397 O O . ASN A 1 178 ? -0.748 22.167 -16.624 1.00 51.06 178 ASN A O 1
ATOM 1401 N N . CYS A 1 179 ? -1.576 22.102 -14.532 1.00 50.44 179 CYS A N 1
ATOM 1402 C CA . CYS A 1 179 ? -0.407 21.576 -13.842 1.00 50.44 179 CYS A CA 1
ATOM 1403 C C . CYS A 1 179 ? -0.873 20.519 -12.837 1.00 50.44 179 CYS A C 1
ATOM 1405 O O . CYS A 1 179 ? -1.585 20.831 -11.883 1.00 50.44 179 CYS A O 1
ATOM 1407 N N . PHE A 1 180 ? -0.446 19.275 -13.036 1.00 49.75 180 PHE A N 1
ATOM 1408 C CA . PHE A 1 180 ? -0.499 18.246 -12.007 1.00 49.75 180 PHE A CA 1
ATOM 1409 C C . PHE A 1 180 ? 0.835 18.300 -11.268 1.00 49.75 180 PHE A C 1
ATOM 1411 O O . PHE A 1 180 ? 1.801 17.701 -11.750 1.00 49.75 180 PHE A O 1
ATOM 1418 N N . PRO A 1 181 ? 0.964 19.047 -10.158 1.00 41.03 181 PRO A N 1
ATOM 1419 C CA . PRO A 1 181 ? 2.179 18.965 -9.380 1.00 41.03 181 PRO A CA 1
ATOM 1420 C C . PRO A 1 181 ? 2.256 17.553 -8.795 1.00 41.03 181 PRO A C 1
ATOM 1422 O O . PRO A 1 181 ? 1.629 17.231 -7.790 1.00 41.03 181 PRO A O 1
ATOM 1425 N N . CYS A 1 182 ? 3.058 16.697 -9.421 1.00 40.22 182 CYS A N 1
ATOM 1426 C CA . CYS A 1 182 ? 3.897 15.814 -8.636 1.00 40.22 182 CYS A CA 1
ATOM 1427 C C . CYS A 1 182 ? 4.820 16.749 -7.857 1.00 40.22 182 CYS A C 1
ATOM 1429 O O . CYS A 1 182 ? 5.638 17.429 -8.481 1.00 40.22 182 CYS A O 1
ATOM 1431 N N . LEU A 1 183 ? 4.737 16.770 -6.526 1.00 36.94 183 LEU A N 1
ATOM 1432 C CA . LEU A 1 183 ? 5.805 17.358 -5.704 1.00 36.94 183 LEU A CA 1
ATOM 1433 C C . LEU A 1 183 ? 7.189 16.795 -6.105 1.00 36.94 183 LEU A C 1
ATOM 1435 O O . LEU A 1 183 ? 8.193 17.485 -6.009 1.00 36.94 183 LEU A O 1
ATOM 1439 N N . PHE A 1 184 ? 7.219 15.624 -6.747 1.00 40.03 184 PHE A N 1
ATOM 1440 C CA . PHE A 1 184 ? 8.421 15.005 -7.289 1.00 40.03 184 PHE A CA 1
ATOM 1441 C C . PHE A 1 184 ? 8.941 15.542 -8.650 1.00 40.03 184 PHE A C 1
ATOM 1443 O O . PHE A 1 184 ? 10.107 15.337 -8.964 1.00 40.03 184 PHE A O 1
ATOM 1450 N N . PHE A 1 185 ? 8.156 16.248 -9.485 1.00 35.16 185 PHE A N 1
ATOM 1451 C CA . PHE A 1 185 ? 8.658 16.715 -10.806 1.00 35.16 185 PHE A CA 1
ATOM 1452 C C . PHE A 1 185 ? 9.258 18.136 -10.785 1.00 35.16 185 PHE A C 1
ATOM 1454 O O . PHE A 1 185 ? 9.887 18.555 -11.757 1.00 35.16 185 PHE A O 1
ATOM 1461 N N . LEU A 1 186 ? 9.098 18.888 -9.689 1.00 38.50 186 LEU A N 1
ATOM 1462 C CA . LEU A 1 186 ? 9.675 20.234 -9.548 1.00 38.50 186 LEU A CA 1
ATOM 1463 C C . LEU A 1 186 ? 11.038 20.253 -8.837 1.00 38.50 186 LEU A C 1
ATOM 1465 O O . LEU A 1 186 ? 11.800 21.198 -9.048 1.00 38.50 186 LEU A O 1
ATOM 1469 N N . LEU A 1 187 ? 11.393 19.215 -8.075 1.00 38.31 187 LEU A N 1
ATOM 1470 C CA . LEU A 1 187 ? 12.653 19.178 -7.322 1.00 38.31 187 LEU A CA 1
ATOM 1471 C C . LEU A 1 187 ? 13.870 18.699 -8.135 1.00 38.31 187 LEU A C 1
ATOM 1473 O O . LEU A 1 187 ? 14.969 19.186 -7.895 1.00 38.31 187 LEU A O 1
ATOM 1477 N N . LEU A 1 188 ? 13.696 17.906 -9.200 1.00 37.03 188 LEU A N 1
ATOM 1478 C CA . LEU A 1 188 ? 14.816 17.510 -10.082 1.00 37.03 188 LEU A CA 1
ATOM 1479 C C . LEU A 1 188 ? 15.054 18.451 -11.282 1.00 37.03 188 LEU A C 1
ATOM 1481 O O . LEU A 1 188 ? 16.003 18.283 -12.043 1.00 37.03 188 LEU A O 1
ATOM 1485 N N . ASN A 1 189 ? 14.245 19.505 -11.451 1.00 35.22 189 ASN A N 1
ATOM 1486 C CA . ASN A 1 189 ? 14.453 20.514 -12.502 1.00 35.22 189 ASN A CA 1
ATOM 1487 C C . ASN A 1 189 ? 14.254 21.966 -12.028 1.00 35.22 189 ASN A C 1
ATOM 1489 O O . ASN A 1 189 ? 13.820 22.837 -12.788 1.00 35.22 189 ASN A O 1
ATOM 1493 N N . LYS A 1 190 ? 14.695 22.286 -10.804 1.00 39.00 190 LYS A N 1
ATOM 1494 C CA . LYS A 1 190 ? 14.742 23.664 -10.267 1.00 39.00 190 LYS A CA 1
ATOM 1495 C C . LYS A 1 190 ? 15.780 24.577 -10.956 1.00 39.00 190 LYS A C 1
ATOM 1497 O O . LYS A 1 190 ? 16.060 25.670 -10.486 1.00 39.00 190 LYS A O 1
ATOM 1502 N N . ARG A 1 191 ? 16.357 24.176 -12.103 1.00 37.12 191 ARG A N 1
ATOM 1503 C CA . ARG A 1 191 ? 17.278 25.020 -12.896 1.00 37.12 191 ARG A CA 1
ATOM 1504 C C . ARG A 1 191 ? 16.627 25.854 -13.990 1.00 37.12 191 ARG A C 1
ATOM 1506 O O . ARG A 1 191 ? 17.333 26.646 -14.612 1.00 37.12 191 ARG A O 1
ATOM 1513 N N . ARG A 1 192 ? 15.329 25.698 -14.278 1.00 38.12 192 ARG A N 1
ATOM 1514 C CA . ARG A 1 192 ? 14.739 26.403 -15.433 1.00 38.12 192 ARG A CA 1
ATOM 1515 C C . ARG A 1 192 ? 13.566 27.322 -15.147 1.00 38.12 192 ARG A C 1
ATOM 1517 O O . ARG A 1 192 ? 13.265 28.148 -16.004 1.00 38.12 192 ARG A O 1
ATOM 1524 N N . ILE A 1 193 ? 12.943 27.257 -13.978 1.00 41.84 193 ILE A N 1
ATOM 1525 C CA . ILE A 1 193 ? 11.863 28.182 -13.635 1.00 41.84 193 ILE A CA 1
ATOM 1526 C C . ILE A 1 193 ? 11.987 28.529 -12.159 1.00 41.84 193 ILE A C 1
ATOM 1528 O O . ILE A 1 193 ? 11.520 27.780 -11.319 1.00 41.84 193 ILE A O 1
ATOM 1532 N N . LEU A 1 194 ? 12.666 29.636 -11.867 1.00 33.00 194 LEU A N 1
ATOM 1533 C CA . LEU A 1 194 ? 12.195 30.686 -10.963 1.00 33.00 194 LEU A CA 1
ATOM 1534 C C . LEU A 1 194 ? 13.247 31.795 -10.966 1.00 33.00 194 LEU A C 1
ATOM 1536 O O . LEU A 1 194 ? 14.328 31.687 -10.396 1.00 33.00 194 LEU A O 1
ATOM 1540 N N . GLY A 1 195 ? 12.919 32.877 -11.668 1.00 36.38 195 GLY A N 1
ATOM 1541 C CA . GLY A 1 195 ? 13.468 34.163 -11.294 1.00 36.38 195 GLY A CA 1
ATOM 1542 C C . GLY A 1 195 ? 12.905 34.526 -9.923 1.00 36.38 195 GLY A C 1
ATOM 1543 O O . GLY A 1 195 ? 11.691 34.615 -9.773 1.00 36.38 195 GLY A O 1
ATOM 1544 N N . SER A 1 196 ? 13.828 34.735 -8.987 1.00 40.25 196 SER A N 1
ATOM 1545 C CA . SER A 1 196 ? 13.750 35.592 -7.801 1.00 40.25 196 SER A CA 1
ATOM 1546 C C . SER A 1 196 ? 12.663 35.326 -6.753 1.00 40.25 196 SER A C 1
ATOM 1548 O O . SER A 1 196 ? 11.522 35.752 -6.915 1.00 40.25 196 SER A O 1
ATOM 1550 N N . GLY A 1 197 ? 13.130 34.842 -5.597 1.00 43.66 197 GLY A N 1
ATOM 1551 C CA . GLY A 1 197 ? 12.831 35.455 -4.302 1.00 43.66 197 GLY A CA 1
ATOM 1552 C C . GLY A 1 197 ? 11.819 34.709 -3.443 1.00 43.66 197 GLY A C 1
ATOM 1553 O O . GLY A 1 197 ? 10.629 34.814 -3.710 1.00 43.66 197 GLY A O 1
ATOM 1554 N N . ILE A 1 198 ? 12.332 34.006 -2.428 1.00 42.28 198 ILE A N 1
ATOM 1555 C CA . ILE A 1 198 ? 11.831 33.732 -1.060 1.00 42.28 198 ILE A CA 1
ATOM 1556 C C . ILE A 1 198 ? 12.622 32.484 -0.633 1.00 42.28 198 ILE A C 1
ATOM 1558 O O . ILE A 1 198 ? 12.277 31.380 -1.047 1.00 42.28 198 ILE A O 1
ATOM 1562 N N . GLU A 1 199 ? 13.742 32.678 0.066 1.00 45.94 199 GLU A N 1
ATOM 1563 C CA . GLU A 1 199 ? 14.767 31.634 0.256 1.00 45.94 199 GLU A CA 1
ATOM 1564 C C . GLU A 1 199 ? 15.296 31.538 1.700 1.00 45.94 199 GLU A C 1
ATOM 1566 O O . GLU A 1 199 ? 16.321 30.921 1.897 1.00 45.94 199 GLU A O 1
ATOM 1571 N N . GLU A 1 200 ? 14.632 32.114 2.712 1.00 43.28 200 GLU A N 1
ATOM 1572 C CA . GLU A 1 200 ? 15.155 32.035 4.098 1.00 43.28 200 GLU A CA 1
ATOM 1573 C C . GLU A 1 200 ? 14.153 31.482 5.130 1.00 43.28 200 GLU A C 1
ATOM 1575 O O . GLU A 1 200 ? 14.575 30.811 6.054 1.00 43.28 200 GLU A O 1
ATOM 1580 N N . GLU A 1 201 ? 12.832 31.640 4.963 1.00 39.03 201 GLU A N 1
ATOM 1581 C CA . GLU A 1 201 ? 11.851 31.111 5.945 1.00 39.03 201 GLU A CA 1
ATOM 1582 C C . GLU A 1 201 ? 11.446 29.642 5.707 1.00 39.03 201 GLU A C 1
ATOM 1584 O O . GLU A 1 201 ? 10.679 29.088 6.481 1.00 39.03 201 GLU A O 1
ATOM 1589 N N . LYS A 1 202 ? 11.906 29.015 4.615 1.00 44.12 202 LYS A N 1
ATOM 1590 C CA . LYS A 1 202 ? 11.505 27.646 4.236 1.00 44.12 202 LYS A CA 1
ATOM 1591 C C . LYS A 1 202 ? 12.552 26.578 4.518 1.00 44.12 202 LYS A C 1
ATOM 1593 O O . LYS A 1 202 ? 12.178 25.423 4.630 1.00 44.12 202 LYS A O 1
ATOM 1598 N N . GLU A 1 203 ? 13.824 26.964 4.612 1.00 43.78 203 GLU A N 1
ATOM 1599 C CA . GLU A 1 203 ? 14.880 26.037 5.031 1.00 43.78 203 GLU A CA 1
ATOM 1600 C C . GLU A 1 203 ? 14.742 25.723 6.529 1.00 43.78 203 GLU A C 1
ATOM 1602 O O . GLU A 1 203 ? 14.953 24.585 6.906 1.00 43.78 203 GLU A O 1
ATOM 1607 N N . GLU A 1 204 ? 14.264 26.665 7.356 1.00 37.06 204 GLU A N 1
ATOM 1608 C CA . GLU A 1 204 ? 14.027 26.411 8.789 1.00 37.06 204 GLU A CA 1
ATOM 1609 C C . GLU A 1 204 ? 12.850 25.441 9.046 1.00 37.06 204 GLU A C 1
ATOM 1611 O O . GLU A 1 204 ? 12.976 24.574 9.898 1.00 37.06 204 GLU A O 1
ATOM 1616 N N . GLU A 1 205 ? 11.736 25.518 8.297 1.00 39.91 205 GLU A N 1
ATOM 1617 C CA . GLU A 1 205 ? 10.622 24.548 8.437 1.00 39.91 205 GLU A CA 1
ATOM 1618 C C . GLU A 1 205 ? 10.980 23.151 7.881 1.00 39.91 205 GLU A C 1
ATOM 1620 O O . GLU A 1 205 ? 10.511 22.151 8.417 1.00 39.91 205 GLU A O 1
ATOM 1625 N N . GLU A 1 206 ? 11.800 23.066 6.823 1.00 43.12 206 GLU A N 1
ATOM 1626 C CA . GLU A 1 206 ? 12.276 21.783 6.268 1.00 43.12 206 GLU A CA 1
ATOM 1627 C C . GLU A 1 206 ? 13.355 21.138 7.164 1.00 43.12 206 GLU A C 1
ATOM 1629 O O . GLU A 1 206 ? 13.326 19.924 7.355 1.00 43.12 206 GLU A O 1
ATOM 1634 N N . GLU A 1 207 ? 14.258 21.926 7.766 1.00 40.91 207 GLU A N 1
ATOM 1635 C CA . GLU A 1 207 ? 15.227 21.432 8.760 1.00 40.91 207 GLU A CA 1
ATOM 1636 C C . GLU A 1 207 ? 14.528 20.978 10.055 1.00 40.91 207 GLU A C 1
ATOM 1638 O O . GLU A 1 207 ? 14.917 19.959 10.618 1.00 40.91 207 GLU A O 1
ATOM 1643 N N . GLU A 1 208 ? 13.464 21.660 10.502 1.00 36.09 208 GLU A N 1
ATOM 1644 C CA . GLU A 1 208 ? 12.684 21.233 11.676 1.00 36.09 208 GLU A CA 1
ATOM 1645 C C . GLU A 1 208 ? 11.926 19.907 11.437 1.00 36.09 208 GLU A C 1
ATOM 1647 O O . GLU A 1 208 ? 11.905 19.064 12.333 1.00 36.09 208 GLU A O 1
ATOM 1652 N N . GLU A 1 209 ? 11.350 19.671 10.247 1.00 41.12 209 GLU A N 1
ATOM 1653 C CA . GLU A 1 209 ? 10.687 18.390 9.922 1.00 41.12 209 GLU A CA 1
ATOM 1654 C C . GLU A 1 209 ? 11.693 17.229 9.757 1.00 41.12 209 GLU A C 1
ATOM 1656 O O . GLU A 1 209 ? 11.416 16.119 10.218 1.00 41.12 209 GLU A O 1
ATOM 1661 N N . GLU A 1 210 ? 12.871 17.463 9.157 1.00 41.41 210 GLU A N 1
ATOM 1662 C CA . GLU A 1 210 ? 13.939 16.448 9.067 1.00 41.41 210 GLU A CA 1
ATOM 1663 C C . GLU A 1 210 ? 14.543 16.122 10.449 1.00 41.41 210 GLU A C 1
ATOM 1665 O O . GLU A 1 210 ? 14.787 14.951 10.750 1.00 41.41 210 GLU A O 1
ATOM 1670 N N . GLU A 1 211 ? 14.730 17.120 11.324 1.00 37.81 211 GLU A N 1
ATOM 1671 C CA . GLU A 1 211 ? 15.202 16.903 12.701 1.00 37.81 211 GLU A CA 1
ATOM 1672 C C . GLU A 1 211 ? 14.171 16.158 13.571 1.00 37.81 211 GLU A C 1
ATOM 1674 O O . GLU A 1 211 ? 14.569 15.379 14.443 1.00 37.81 211 GLU A O 1
ATOM 1679 N N . GLU A 1 212 ? 12.864 16.355 13.353 1.00 39.47 212 GLU A N 1
ATOM 1680 C CA . GLU A 1 212 ? 11.809 15.594 14.043 1.00 39.47 212 GLU A CA 1
ATOM 1681 C C . GLU A 1 212 ? 11.761 14.123 13.584 1.00 39.47 212 GLU A C 1
ATOM 1683 O O . GLU A 1 212 ? 11.633 13.233 14.429 1.00 39.47 212 GLU A O 1
ATOM 1688 N N . GLU A 1 213 ? 11.930 13.837 12.284 1.00 41.97 213 GLU A N 1
ATOM 1689 C CA . GLU A 1 213 ? 12.002 12.456 11.773 1.00 41.97 213 GLU A CA 1
ATOM 1690 C C . GLU A 1 213 ? 13.264 11.718 12.264 1.00 41.97 213 GLU A C 1
ATOM 1692 O O . GLU A 1 213 ? 13.168 10.559 12.678 1.00 41.97 213 GLU A O 1
ATOM 1697 N N . GLU A 1 214 ? 14.434 12.374 12.296 1.00 42.91 214 GLU A N 1
ATOM 1698 C CA . GLU A 1 214 ? 15.664 11.772 12.841 1.00 42.91 214 GLU A CA 1
ATOM 1699 C C . GLU A 1 214 ? 15.553 11.493 14.353 1.00 42.91 214 GLU A C 1
ATOM 1701 O O . GLU A 1 214 ? 16.024 10.456 14.829 1.00 42.91 214 GLU A O 1
ATOM 1706 N N . GLN A 1 215 ? 14.883 12.365 15.117 1.00 36.59 215 GLN A N 1
ATOM 1707 C CA . GLN A 1 215 ? 14.653 12.156 16.553 1.00 36.59 215 GLN A CA 1
ATOM 1708 C C . GLN A 1 215 ? 13.682 11.000 16.836 1.00 36.59 215 GLN A C 1
ATOM 1710 O O . GLN A 1 215 ? 13.926 10.224 17.764 1.00 36.59 215 GLN A O 1
ATOM 1715 N N . GLU A 1 216 ? 12.618 10.835 16.041 1.00 43.25 216 GLU A N 1
ATOM 1716 C CA . GLU A 1 216 ? 11.719 9.677 16.167 1.00 43.25 216 GLU A CA 1
ATOM 1717 C C . GLU A 1 216 ? 12.446 8.354 15.842 1.00 43.25 216 GLU A C 1
ATOM 1719 O O . GLU A 1 216 ? 12.217 7.348 16.521 1.00 43.25 216 GLU A O 1
ATOM 1724 N N . GLU A 1 217 ? 13.368 8.344 14.869 1.00 50.31 217 GLU A N 1
ATOM 1725 C CA . GLU A 1 217 ? 14.191 7.165 14.551 1.00 50.31 217 GLU A CA 1
ATOM 1726 C C . GLU A 1 217 ? 15.185 6.810 15.676 1.00 50.31 217 GLU A C 1
ATOM 1728 O O . GLU A 1 217 ? 15.334 5.629 16.012 1.00 50.31 217 GLU A O 1
ATOM 1733 N N . GLU A 1 218 ? 15.836 7.800 16.301 1.00 47.56 218 GLU A N 1
ATOM 1734 C CA . GLU A 1 218 ? 16.750 7.569 17.434 1.00 47.56 218 GLU A CA 1
ATOM 1735 C C . GLU A 1 218 ? 16.013 7.080 18.696 1.00 47.56 218 GLU A C 1
ATOM 1737 O O . GLU A 1 218 ? 16.505 6.184 19.394 1.00 47.56 218 GLU A O 1
ATOM 1742 N N . GLU A 1 219 ? 14.811 7.599 18.979 1.00 45.88 219 GLU A N 1
ATOM 1743 C CA . GLU A 1 219 ? 13.980 7.122 20.095 1.00 45.88 219 GLU A CA 1
ATOM 1744 C C . GLU A 1 219 ? 13.494 5.674 19.878 1.00 45.88 219 GLU A C 1
ATOM 1746 O O . GLU A 1 219 ? 13.492 4.878 20.828 1.00 45.88 219 GLU A O 1
ATOM 1751 N N . GLU A 1 220 ? 13.157 5.285 18.640 1.00 50.84 220 GLU A N 1
ATOM 1752 C CA . GLU A 1 220 ? 12.831 3.892 18.296 1.00 50.84 220 GLU A CA 1
ATOM 1753 C C . GLU A 1 220 ? 14.044 2.953 18.474 1.00 50.84 220 GLU A C 1
ATOM 1755 O O . GLU A 1 220 ? 13.887 1.840 18.995 1.00 50.84 220 GLU A O 1
ATOM 1760 N N . GLU A 1 221 ? 15.263 3.384 18.119 1.00 50.41 221 GLU A N 1
ATOM 1761 C CA . GLU A 1 221 ? 16.488 2.596 18.344 1.00 50.41 221 GLU A CA 1
ATOM 1762 C C . GLU A 1 221 ? 16.816 2.434 19.844 1.00 50.41 221 GLU A C 1
ATOM 1764 O O . GLU A 1 221 ? 17.199 1.338 20.283 1.00 50.41 221 GLU A O 1
ATOM 1769 N N . GLU A 1 222 ? 16.604 3.471 20.662 1.00 47.97 222 GLU A N 1
ATOM 1770 C CA . GLU A 1 222 ? 16.804 3.417 22.117 1.00 47.97 222 GLU A CA 1
ATOM 1771 C C . GLU A 1 222 ? 15.773 2.540 22.852 1.00 47.97 222 GLU A C 1
ATOM 1773 O O . GLU A 1 222 ? 16.102 1.898 23.864 1.00 47.97 222 GLU A O 1
ATOM 1778 N N . GLU A 1 223 ? 14.519 2.503 22.391 1.00 47.25 223 GLU A N 1
ATOM 1779 C CA . GLU A 1 223 ? 13.502 1.594 22.933 1.00 47.25 223 GLU A CA 1
ATOM 1780 C C . GLU A 1 223 ? 13.764 0.129 22.533 1.00 47.25 223 GLU A C 1
ATOM 1782 O O . GLU A 1 223 ? 13.515 -0.785 23.334 1.00 47.25 223 GLU A O 1
ATOM 1787 N N . GLU A 1 224 ? 14.337 -0.120 21.347 1.00 47.12 224 GLU A N 1
ATOM 1788 C CA . GLU A 1 224 ? 14.752 -1.458 20.898 1.00 47.12 224 GLU A CA 1
ATOM 1789 C C . GLU A 1 224 ? 15.946 -2.009 21.698 1.00 47.12 224 GLU A C 1
ATOM 1791 O O . GLU A 1 224 ? 15.971 -3.206 22.024 1.00 47.12 224 GLU A O 1
ATOM 1796 N N . GLU A 1 225 ? 16.909 -1.162 22.082 1.00 52.00 225 GLU A N 1
ATOM 1797 C CA . GLU A 1 225 ? 18.065 -1.574 22.893 1.00 52.00 225 GLU A CA 1
ATOM 1798 C C . GLU A 1 225 ? 17.659 -1.991 24.320 1.00 52.00 225 GLU A C 1
ATOM 1800 O O . GLU A 1 225 ? 18.262 -2.892 24.916 1.00 52.00 225 GLU A O 1
ATOM 1805 N N . LYS A 1 226 ? 16.580 -1.401 24.853 1.00 48.81 226 LYS A N 1
ATOM 1806 C CA . LYS A 1 226 ? 16.049 -1.695 26.196 1.00 48.81 226 LYS A CA 1
ATOM 1807 C C . LYS A 1 226 ? 15.213 -2.983 26.268 1.00 48.81 226 LYS A C 1
ATOM 1809 O O . LYS A 1 226 ? 15.078 -3.528 27.365 1.00 48.81 226 LYS A O 1
ATOM 1814 N N . ASN A 1 227 ? 14.691 -3.502 25.148 1.00 45.38 227 ASN A N 1
ATOM 1815 C CA . ASN A 1 227 ? 13.712 -4.607 25.151 1.00 45.38 227 ASN A CA 1
ATOM 1816 C C . ASN A 1 227 ? 14.190 -5.975 24.631 1.00 45.38 227 ASN A C 1
ATOM 1818 O O . ASN A 1 227 ? 13.450 -6.945 24.768 1.00 45.38 227 ASN A O 1
ATOM 1822 N N . GLY A 1 228 ? 15.411 -6.103 24.104 1.00 48.78 228 GLY A N 1
ATOM 1823 C CA . GLY A 1 228 ? 16.132 -7.382 23.992 1.00 48.78 228 GLY A CA 1
ATOM 1824 C C . GLY A 1 228 ? 15.355 -8.647 23.556 1.00 48.78 228 GLY A C 1
ATOM 1825 O O . GLY A 1 228 ? 15.391 -9.616 24.300 1.00 48.78 228 GLY A O 1
ATOM 1826 N N . GLU A 1 229 ? 14.700 -8.650 22.381 1.00 35.91 229 GLU A N 1
ATOM 1827 C CA . GLU A 1 229 ? 14.293 -9.785 21.490 1.00 35.91 229 GLU A CA 1
ATOM 1828 C C . GLU A 1 229 ? 13.154 -9.266 20.568 1.00 35.91 229 GLU A C 1
ATOM 1830 O O . GLU A 1 229 ? 12.203 -8.683 21.066 1.00 35.91 229 GLU A O 1
ATOM 1835 N N . VAL A 1 230 ? 13.130 -9.337 19.224 1.00 34.75 230 VAL A N 1
ATOM 1836 C CA . VAL A 1 230 ? 13.359 -10.423 18.246 1.00 34.75 230 VAL A CA 1
ATOM 1837 C C . VAL A 1 230 ? 13.759 -9.809 16.883 1.00 34.75 230 VAL A C 1
ATOM 1839 O O . VAL A 1 230 ? 13.220 -8.796 16.453 1.00 34.75 230 VAL A O 1
ATOM 1842 N N . LYS A 1 231 ? 14.655 -10.478 16.143 1.00 39.25 231 LYS A N 1
ATOM 1843 C CA . LYS A 1 231 ? 15.215 -10.111 14.818 1.00 39.25 231 LYS A CA 1
ATOM 1844 C C . LYS A 1 231 ? 14.233 -10.033 13.619 1.00 39.25 231 LYS A C 1
ATOM 1846 O O . LYS A 1 231 ? 14.695 -10.057 12.480 1.00 39.25 231 LYS A O 1
ATOM 1851 N N . GLU A 1 232 ? 12.917 -9.955 13.810 1.00 35.50 232 GLU A N 1
ATOM 1852 C CA . GLU A 1 232 ? 11.950 -10.149 12.708 1.00 35.50 232 GLU A CA 1
ATOM 1853 C C . GLU A 1 232 ? 11.439 -8.879 12.005 1.00 35.50 232 GLU A C 1
ATOM 1855 O O . GLU A 1 232 ? 10.870 -9.002 10.921 1.00 35.50 232 GLU A O 1
ATOM 1860 N N . ASP A 1 233 ? 11.708 -7.669 12.508 1.00 45.28 233 ASP A N 1
ATOM 1861 C CA . ASP A 1 233 ? 11.096 -6.445 11.946 1.00 45.28 233 ASP A CA 1
ATOM 1862 C C . ASP A 1 233 ? 12.029 -5.498 11.179 1.00 45.28 233 ASP A C 1
ATOM 1864 O O . ASP A 1 233 ? 11.591 -4.485 10.643 1.00 45.28 233 ASP A O 1
ATOM 1868 N N . LYS A 1 234 ? 13.302 -5.863 10.981 1.00 37.84 234 LYS A N 1
ATOM 1869 C CA . LYS A 1 234 ? 14.233 -5.060 10.156 1.00 37.84 234 LYS A CA 1
ATOM 1870 C C . LYS A 1 234 ? 13.978 -5.190 8.651 1.00 37.84 234 LYS A C 1
ATOM 1872 O O . LYS A 1 234 ? 14.613 -4.511 7.853 1.00 37.84 234 LYS A O 1
ATOM 1877 N N . THR A 1 235 ? 13.058 -6.066 8.245 1.00 41.19 235 THR A N 1
ATOM 1878 C CA . THR A 1 235 ? 12.759 -6.340 6.834 1.00 41.19 235 THR A CA 1
ATOM 1879 C C . THR A 1 235 ? 11.878 -5.250 6.230 1.00 41.19 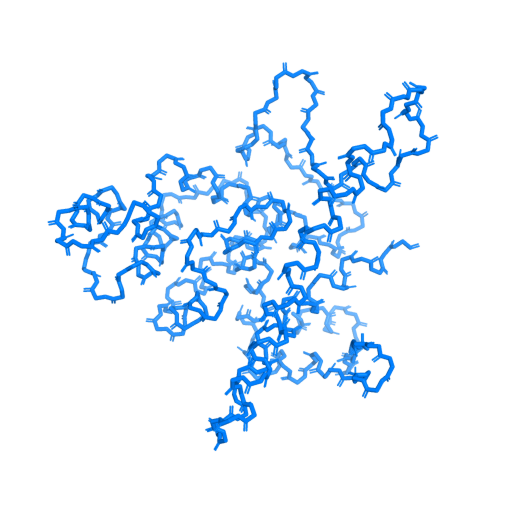235 THR A C 1
ATOM 1881 O O . THR A 1 235 ? 11.992 -4.985 5.042 1.00 41.19 235 THR A O 1
ATOM 1884 N N . LEU A 1 236 ? 11.003 -4.601 7.005 1.00 42.66 236 LEU A N 1
ATOM 1885 C CA . LEU A 1 236 ? 9.975 -3.726 6.440 1.00 42.66 236 LEU A CA 1
ATOM 1886 C C . LEU A 1 236 ? 10.492 -2.351 6.017 1.00 42.66 236 LEU A C 1
ATOM 1888 O O . LEU A 1 236 ? 10.249 -1.925 4.890 1.00 42.66 236 LEU A O 1
ATOM 1892 N N . VAL A 1 237 ? 11.236 -1.703 6.914 1.00 39.34 237 VAL A N 1
ATOM 1893 C CA . VAL A 1 237 ? 11.887 -0.404 6.690 1.00 39.34 237 VAL A CA 1
ATOM 1894 C C . VAL A 1 237 ? 12.903 -0.537 5.556 1.00 39.34 237 VAL A C 1
ATOM 1896 O O . VAL A 1 237 ? 12.858 0.187 4.566 1.00 39.34 237 VAL A O 1
ATOM 1899 N N . VAL A 1 238 ? 13.702 -1.606 5.603 1.00 42.28 238 VAL A N 1
ATOM 1900 C CA . VAL A 1 238 ? 14.627 -1.993 4.536 1.00 42.28 238 VAL A CA 1
ATOM 1901 C C . VAL A 1 238 ? 13.913 -2.292 3.210 1.00 42.28 238 VAL A C 1
ATOM 1903 O O . VAL A 1 238 ? 14.417 -1.917 2.159 1.00 42.28 238 VAL A O 1
ATOM 1906 N N . MET A 1 239 ? 12.748 -2.949 3.205 1.00 47.44 239 MET A N 1
ATOM 1907 C CA . MET A 1 239 ? 12.017 -3.252 1.965 1.00 47.44 239 MET A CA 1
ATOM 1908 C C . MET A 1 239 ? 11.455 -2.012 1.290 1.00 47.44 239 MET A C 1
ATOM 1910 O O . MET A 1 239 ? 11.467 -1.956 0.062 1.00 47.44 239 MET A O 1
ATOM 1914 N N . VAL A 1 240 ? 10.983 -1.046 2.075 1.00 47.22 240 VAL A N 1
ATOM 1915 C CA . VAL A 1 240 ? 10.442 0.216 1.568 1.00 47.22 240 VAL A CA 1
ATOM 1916 C C . VAL A 1 240 ? 11.572 1.108 1.062 1.00 47.22 240 VAL A C 1
ATOM 1918 O O . VAL A 1 240 ? 11.501 1.565 -0.078 1.00 47.22 240 VAL A O 1
ATOM 1921 N N . LEU A 1 241 ? 12.667 1.216 1.818 1.00 43.22 241 LEU A N 1
ATOM 1922 C CA . LEU A 1 241 ? 13.872 1.945 1.416 1.00 43.22 241 LEU A CA 1
ATOM 1923 C C . LEU A 1 241 ? 14.565 1.314 0.203 1.00 43.22 241 LEU A C 1
ATOM 1925 O O . LEU A 1 241 ? 15.050 2.036 -0.655 1.00 43.22 241 LEU A O 1
ATOM 1929 N N . VAL A 1 242 ? 14.549 -0.015 0.044 1.00 44.44 242 VAL A N 1
ATOM 1930 C CA . VAL A 1 242 ? 15.044 -0.673 -1.181 1.00 44.44 242 VAL A CA 1
ATOM 1931 C C . VAL A 1 242 ? 14.178 -0.315 -2.392 1.00 44.44 242 VAL A C 1
ATOM 1933 O O . VAL A 1 242 ? 14.718 -0.134 -3.481 1.00 44.44 242 VAL A O 1
ATOM 1936 N N . THR A 1 243 ? 12.854 -0.193 -2.246 1.00 44.19 243 THR A N 1
ATOM 1937 C CA . THR A 1 243 ? 12.005 0.335 -3.331 1.00 44.19 243 THR A CA 1
ATOM 1938 C C . THR A 1 243 ? 12.307 1.800 -3.643 1.00 44.19 243 THR A C 1
ATOM 1940 O O . THR A 1 243 ? 12.408 2.118 -4.822 1.00 44.19 243 THR A O 1
ATOM 1943 N N . ILE A 1 244 ? 12.510 2.650 -2.630 1.00 41.53 244 ILE A N 1
ATOM 1944 C CA . ILE A 1 244 ? 12.830 4.082 -2.785 1.00 41.53 244 ILE A CA 1
ATOM 1945 C C . ILE A 1 244 ? 14.216 4.271 -3.434 1.00 41.53 244 ILE A C 1
ATOM 1947 O O . ILE A 1 244 ? 14.330 4.886 -4.490 1.00 41.53 244 ILE A O 1
ATOM 1951 N N . GLN A 1 245 ? 15.260 3.606 -2.934 1.00 36.84 245 GLN A N 1
ATOM 1952 C CA . GLN A 1 245 ? 16.623 3.700 -3.479 1.00 36.84 245 GLN A CA 1
ATOM 1953 C C . GLN A 1 245 ? 16.771 3.125 -4.898 1.00 36.84 245 GLN A C 1
ATOM 1955 O O . GLN A 1 245 ? 17.662 3.535 -5.645 1.00 36.84 245 GLN A O 1
ATOM 1960 N N . LEU A 1 246 ? 15.932 2.159 -5.295 1.00 36.88 246 LEU A N 1
ATOM 1961 C CA . LEU A 1 246 ? 15.899 1.671 -6.681 1.00 36.88 246 LEU A CA 1
ATOM 1962 C C . LEU A 1 246 ? 15.276 2.693 -7.644 1.00 36.88 246 LEU A C 1
ATOM 1964 O O . LEU A 1 246 ? 15.578 2.638 -8.836 1.00 36.88 246 LEU A O 1
ATOM 1968 N N . ILE A 1 247 ? 14.439 3.605 -7.143 1.00 37.56 247 ILE A N 1
ATOM 1969 C CA . ILE A 1 247 ? 13.826 4.695 -7.912 1.00 37.56 247 ILE A CA 1
ATOM 1970 C C . ILE A 1 247 ? 14.805 5.870 -8.048 1.00 37.56 247 ILE A C 1
ATOM 1972 O O . ILE A 1 247 ? 14.919 6.430 -9.134 1.00 37.56 247 ILE A O 1
ATOM 1976 N N . GLU A 1 248 ? 15.575 6.181 -7.004 1.00 30.25 248 GLU A N 1
ATOM 1977 C CA . GLU A 1 248 ? 16.498 7.330 -6.988 1.00 30.25 248 GLU A CA 1
ATOM 1978 C C . GLU A 1 248 ? 17.794 7.125 -7.793 1.00 30.25 248 GLU A C 1
ATOM 1980 O O . GLU A 1 248 ? 18.387 8.087 -8.267 1.00 30.25 248 GLU A O 1
ATOM 1985 N N . LYS A 1 249 ? 18.245 5.883 -8.023 1.00 29.44 249 LYS A N 1
ATOM 1986 C CA . LYS A 1 249 ? 19.502 5.589 -8.756 1.00 29.44 249 LYS A CA 1
ATOM 1987 C C . LYS A 1 249 ? 19.357 5.452 -10.282 1.00 29.44 249 LYS A C 1
ATOM 1989 O O . LYS A 1 249 ? 20.106 4.692 -10.905 1.00 29.44 249 LYS A O 1
ATOM 1994 N N . GLN A 1 250 ? 18.386 6.119 -10.905 1.00 30.67 250 GLN A N 1
ATOM 1995 C CA . GLN A 1 250 ? 18.261 6.187 -12.375 1.00 30.67 250 GLN A CA 1
ATOM 1996 C C . GLN A 1 250 ? 18.547 7.577 -12.972 1.00 30.67 250 GLN A C 1
ATOM 1998 O O . GLN A 1 250 ? 18.295 7.781 -14.160 1.00 30.67 250 GLN A O 1
ATOM 2003 N N . GLU A 1 251 ? 19.166 8.474 -12.205 1.00 28.73 251 GLU A N 1
ATOM 2004 C CA . GLU A 1 251 ? 19.826 9.698 -12.693 1.00 28.73 251 GLU A CA 1
ATOM 2005 C C . GLU A 1 251 ? 21.300 9.737 -12.256 1.00 28.73 251 GLU A C 1
ATOM 2007 O O . GLU A 1 251 ? 22.102 10.376 -12.978 1.00 28.73 251 GLU A O 1
#

pLDDT: mean 74.53, std 23.44, range [28.73, 98.5]

Foldseek 3Di:
DVVVCVVVVHPWDWDFDDDDPPTDIDGVVVLCVVCDDQCSLLLLLLDLLCDDLQFHHQQPFDLVLLVVLCVVLVVLRVLSNVLLQLDPDQDPVSLQSSQQSQLCSLPVPDPDSALVVSQVVQVPDPPDDPSSGGDHSVVSQLSSLRSSQRRRQPVSCVVPPDGPHDDVCVRNADDPDPDRDPVVPCPVPVPPDDDDDDPDPVVVVVVVVVVVVVVVVVVVVVVVVVPDDDPDPPSRVVSSVVSVVVVVPPD

Sequence (251 aa):
MKIATTKLKIQELWVAFGTGQHFRYIPAHEIAAFLGPDKSQALPMFHAYTGCDTVSSFNTRGKKTAWDTWKVFDELTPALVHLSTGTADISDDLVAVLERFTILLYDRTSNLVNIDEARQALFTKKGRAMEAIPPTRGALVQQIKRAVYTGGHCWGNMLKAVMDLPSPGDWGWIDPHNCFPCLFFLLLNKRRILGSGIEEEKEEEEEEEEEEEEQEEEEEEEEEEKNGEVKEDKTLVVMVLVTIQLIEKQE